Protein AF-A0AAD4QJ14-F1 (afdb_monomer)

Secondary structure (DSSP, 8-state):
-----------------------------SS-EEPPSS--HHHHHHB---HHHHHHTEES-EEETTEEEEEESSHHHHHHHHHH-TTS-SS-EE-TTT--EESSHHHHHHHHHT--HHHHTS-HHHHHHHHHHHHHHHHHHHHHHHHHHHH-----S-HHHHHHHH-TT-SS------------

Organism: NCBI:txid376703

Sequence (184 aa):
MAETVKERAEVVYGVEGGAEEDSNEGHTMGEHFWIPKRLKDRHRALLLATKADWDSRTIGQLKCRLCPRAGFGTWEDFKRHCDAMEAHPLCIHFCERCGDFFARADSLKRHKKSMPDRCIKVTSGMAKVKRKETTRLHEEFKGRLERCLRTGEEIGKPFAVIIRELFPDSSKKGCREQQGRGKS

Nearest PDB structures (foldseek):
  5t0u-assembly2_D  TM=6.339E-01  e=5.413E-01  Homo sapiens
  5yel-assembly2_A  TM=3.571E-01  e=4.273E-01  Homo sapiens

pLDDT: mean 79.92, std 18.99, range [36.81, 97.06]

Solvent-accessible surface area (backbone atoms only — not comparable to full-atom values): 11435 Å² total; per-residue (Å²): 138,87,85,85,91,81,87,87,80,86,82,80,83,80,78,81,88,77,90,76,90,78,88,72,79,82,72,79,70,71,81,37,43,70,58,66,93,85,56,57,69,68,53,56,63,36,40,58,66,55,71,64,30,64,75,69,35,39,37,71,60,52,30,34,62,92,42,74,87,46,76,38,98,45,70,66,57,45,48,52,43,59,57,47,30,54,50,62,46,78,53,76,42,69,42,83,52,43,19,49,74,26,36,37,70,67,60,44,52,52,47,64,73,65,56,47,67,66,27,71,73,37,48,64,67,59,9,51,52,43,38,56,52,52,49,54,53,47,54,53,49,50,55,38,44,56,47,21,65,74,71,70,50,82,64,73,78,44,51,46,56,56,50,42,72,74,42,72,86,48,71,60,78,73,76,75,75,84,66,74,87,73,81,126

Foldseek 3Di:
DDDDDDDDDDDDDDDDDDDDDPPPAFDDDPQKTAADPDDPPQLVLQFPDDPVCVVVSIDNWGAGPQCRVDTDPGPVVSVCCSDAPQQQAPDWDADQQALDIGSDPVVSVVCVVVVDPLSNPHDNVNNVVSNVVLVVLNVVLVVLSVCCSVPVDDSPGGSNVVSCVVCVSGPDPDDPPPPDPPDD

Radius of gyration: 20.47 Å; Cα contacts (8 Å, |Δi|>4): 174; chains: 1; bounding box: 63×52×50 Å

Mean predicted aligned error: 11.57 Å

InterPro domains:
  IPR013087 Zinc finger C2H2-type [PS50157] (93-113)

Structure (mmCIF, N/CA/C/O backbone):
data_AF-A0AAD4QJ14-F1
#
_entry.id   AF-A0AAD4QJ14-F1
#
loop_
_atom_site.group_PDB
_atom_site.id
_atom_site.type_symbol
_atom_site.label_atom_id
_atom_site.label_alt_id
_atom_site.label_comp_id
_atom_site.label_asym_id
_atom_site.label_entity_id
_atom_site.label_seq_id
_atom_site.pdbx_PDB_ins_code
_atom_site.Cartn_x
_atom_site.Cartn_y
_atom_site.Cartn_z
_atom_site.occupancy
_atom_site.B_iso_or_equiv
_atom_site.auth_seq_id
_atom_site.auth_comp_id
_atom_site.auth_asym_id
_atom_site.auth_atom_id
_atom_site.pdbx_PDB_model_num
ATOM 1 N N . MET A 1 1 ? -34.827 -28.503 27.058 1.00 46.81 1 MET A N 1
ATOM 2 C CA . MET A 1 1 ? -33.799 -29.480 26.657 1.00 46.81 1 MET A CA 1
ATOM 3 C C . MET A 1 1 ? -32.537 -28.694 26.362 1.00 46.81 1 MET A C 1
ATOM 5 O O . MET A 1 1 ? -32.465 -28.008 25.353 1.00 46.81 1 MET A O 1
ATOM 9 N N . ALA A 1 2 ? -31.656 -28.651 27.356 1.00 47.56 2 ALA A N 1
ATOM 10 C CA . ALA A 1 2 ? -30.290 -28.166 27.236 1.00 47.56 2 ALA A CA 1
ATOM 11 C C . ALA A 1 2 ? -29.429 -29.316 26.708 1.00 47.56 2 ALA A C 1
ATOM 13 O O . ALA A 1 2 ? -29.732 -30.438 27.087 1.00 47.56 2 ALA A O 1
ATOM 14 N N . GLU A 1 3 ? -28.413 -29.021 25.893 1.00 47.78 3 GLU A N 1
ATOM 15 C CA . GLU A 1 3 ? -27.186 -29.811 25.650 1.00 47.78 3 GLU A CA 1
ATOM 16 C C . GLU A 1 3 ? -26.326 -29.014 24.632 1.00 47.78 3 GLU A C 1
ATOM 18 O O . GLU A 1 3 ? -26.790 -28.692 23.543 1.00 47.78 3 GLU A O 1
ATOM 23 N N . THR A 1 4 ? -25.299 -28.276 25.076 1.00 46.44 4 THR A N 1
ATOM 24 C CA . THR A 1 4 ? -23.865 -28.620 25.274 1.00 46.44 4 THR A CA 1
ATOM 25 C C . THR A 1 4 ? -22.928 -28.384 24.071 1.00 46.44 4 THR A C 1
ATOM 27 O O . THR A 1 4 ? -22.955 -29.043 23.042 1.00 46.44 4 THR A O 1
ATOM 30 N N . VAL A 1 5 ? -22.057 -27.399 24.317 1.00 55.72 5 VAL A N 1
ATOM 31 C CA . VAL A 1 5 ? -20.724 -27.026 23.804 1.00 55.72 5 VAL A CA 1
ATOM 32 C C . VAL A 1 5 ? -19.840 -28.136 23.193 1.00 55.72 5 VAL A C 1
ATOM 34 O O . VAL A 1 5 ? -19.704 -29.210 23.772 1.00 55.72 5 VAL A O 1
ATOM 37 N N . LYS A 1 6 ? -19.111 -27.782 22.115 1.00 52.28 6 LYS A N 1
ATOM 38 C CA . LYS A 1 6 ? -17.733 -28.207 21.727 1.00 52.28 6 LYS A CA 1
ATOM 39 C C . LYS A 1 6 ? -17.260 -27.242 20.621 1.00 52.28 6 LYS A C 1
ATOM 41 O O . LYS A 1 6 ? -17.904 -27.174 19.585 1.00 52.28 6 LYS A O 1
ATOM 46 N N . GLU A 1 7 ? -16.380 -26.262 20.827 1.00 51.16 7 GLU A N 1
ATOM 47 C CA . GLU A 1 7 ? -14.934 -26.256 21.132 1.00 51.16 7 GLU A CA 1
ATOM 48 C C . GLU A 1 7 ? -14.024 -26.995 20.120 1.00 51.16 7 GLU A C 1
ATOM 50 O O . GLU A 1 7 ? -14.246 -28.168 19.825 1.00 51.16 7 GLU A O 1
ATOM 55 N N . ARG A 1 8 ? -12.947 -26.285 19.715 1.00 46.81 8 ARG A N 1
ATOM 56 C CA . ARG A 1 8 ? -11.769 -26.629 18.869 1.00 46.81 8 ARG A CA 1
ATOM 57 C C . ARG A 1 8 ? -11.940 -26.378 17.358 1.00 46.81 8 ARG A C 1
ATOM 59 O O . ARG A 1 8 ? -12.983 -26.656 16.796 1.00 46.81 8 ARG A O 1
ATOM 66 N N . ALA A 1 9 ? -10.963 -25.838 16.626 1.00 42.81 9 ALA A N 1
ATOM 67 C CA . ALA A 1 9 ? -9.523 -25.787 16.864 1.00 42.81 9 ALA A CA 1
ATOM 68 C C . ALA A 1 9 ? -8.888 -24.497 16.315 1.00 42.81 9 ALA A C 1
ATOM 70 O O . ALA A 1 9 ? -9.233 -24.019 15.234 1.00 42.81 9 ALA A O 1
ATOM 71 N N . GLU A 1 10 ? -7.918 -23.981 17.065 1.00 45.22 10 GLU A N 1
ATOM 72 C CA . GLU A 1 10 ? -6.925 -23.019 16.604 1.00 45.22 10 GLU A CA 1
ATOM 73 C C . GLU A 1 10 ? -5.971 -23.713 15.625 1.00 45.22 10 GLU A C 1
ATOM 75 O O . GLU A 1 10 ? -5.377 -24.741 15.955 1.00 45.22 10 GLU A O 1
ATOM 80 N N . VAL A 1 11 ? -5.809 -23.157 14.422 1.00 47.34 11 VAL A N 1
ATOM 81 C CA . VAL A 1 11 ? -4.730 -23.553 13.512 1.00 47.34 11 VAL A CA 1
ATOM 82 C C . VAL A 1 11 ? -3.570 -22.593 13.727 1.00 47.34 11 VAL A C 1
ATOM 84 O O . VAL A 1 11 ? -3.585 -21.438 13.300 1.00 47.34 11 VAL A O 1
ATOM 87 N N . VAL A 1 12 ? -2.573 -23.106 14.438 1.00 44.22 12 VAL A N 1
ATOM 88 C CA . VAL A 1 12 ? -1.243 -22.529 14.599 1.00 44.22 12 VAL A CA 1
ATOM 89 C C . VAL A 1 12 ? -0.510 -22.686 13.268 1.00 44.22 12 VAL A C 1
ATOM 91 O O . VAL A 1 12 ? -0.112 -23.789 12.904 1.00 44.22 12 VAL A O 1
ATOM 94 N N . TYR A 1 13 ? -0.314 -21.593 12.535 1.00 41.56 13 TYR A N 1
ATOM 95 C CA . TYR A 1 13 ? 0.668 -21.568 11.452 1.00 41.56 13 TYR A CA 1
ATOM 96 C C . TYR A 1 13 ? 2.034 -21.242 12.052 1.00 41.56 13 TYR A C 1
ATOM 98 O O . TYR A 1 13 ? 2.410 -20.079 12.193 1.00 41.56 13 TYR A O 1
ATOM 106 N N . GLY A 1 14 ? 2.754 -22.293 12.440 1.00 44.38 14 GLY A N 1
ATOM 107 C CA . GLY A 1 14 ? 4.204 -22.248 12.561 1.00 44.38 14 GLY A CA 1
ATOM 108 C C . GLY A 1 14 ? 4.803 -22.328 11.161 1.00 44.38 14 GLY A C 1
ATOM 109 O O . GLY A 1 14 ? 4.539 -23.281 10.435 1.00 44.38 14 GLY A O 1
ATOM 110 N N . VAL A 1 15 ? 5.582 -21.322 10.772 1.00 48.84 15 VAL A N 1
ATOM 111 C CA . VAL A 1 15 ? 6.544 -21.463 9.678 1.00 48.84 15 VAL A CA 1
ATOM 112 C C . VAL A 1 15 ? 7.899 -21.105 10.247 1.00 48.84 15 VAL A C 1
ATOM 114 O O . VAL A 1 15 ? 8.132 -19.991 10.720 1.00 48.84 15 VAL A O 1
ATOM 117 N N . GLU A 1 16 ? 8.730 -22.134 10.261 1.00 47.78 16 GLU A N 1
ATOM 118 C CA . GLU A 1 16 ? 10.090 -22.170 10.748 1.00 47.78 16 GLU A CA 1
ATOM 119 C C . GLU A 1 16 ? 10.985 -21.217 9.955 1.00 47.78 16 GLU A C 1
ATOM 121 O O . GLU A 1 16 ? 10.812 -20.991 8.754 1.00 47.78 16 GLU A O 1
ATOM 126 N N . GLY A 1 17 ? 11.943 -20.637 10.673 1.00 46.75 17 GLY A N 1
ATOM 127 C CA . GLY A 1 17 ? 13.007 -19.842 10.096 1.00 46.75 17 GLY A CA 1
ATOM 128 C C . GLY A 1 17 ? 13.943 -20.712 9.264 1.00 46.75 17 GLY A C 1
ATOM 129 O O . GLY A 1 17 ? 14.537 -21.656 9.771 1.00 46.75 17 GLY A O 1
ATOM 130 N N . GLY A 1 18 ? 14.113 -20.328 8.003 1.00 37.22 18 GLY A N 1
ATOM 131 C CA . GLY A 1 18 ? 15.293 -20.635 7.208 1.00 37.22 18 GLY A CA 1
ATOM 132 C C . GLY A 1 18 ? 16.067 -19.340 7.008 1.00 37.22 18 GLY A C 1
ATOM 133 O O . GLY A 1 18 ? 15.657 -18.485 6.223 1.00 37.22 18 GLY A O 1
ATOM 134 N N . ALA A 1 19 ? 17.140 -19.166 7.776 1.00 49.34 19 ALA A N 1
ATOM 135 C CA . ALA A 1 19 ? 18.170 -18.186 7.487 1.00 49.34 19 ALA A CA 1
ATOM 136 C C . ALA A 1 19 ? 19.085 -18.794 6.419 1.00 49.34 19 ALA A C 1
ATOM 138 O O . ALA A 1 19 ? 19.873 -19.683 6.720 1.00 49.34 19 ALA A O 1
ATOM 139 N N . GLU A 1 20 ? 18.955 -18.332 5.178 1.00 45.59 20 GLU A N 1
ATOM 140 C CA . GLU A 1 20 ? 19.973 -18.530 4.149 1.00 45.59 20 GLU A CA 1
ATOM 141 C C . GLU A 1 20 ? 20.471 -17.149 3.721 1.00 45.59 20 GLU A C 1
ATOM 143 O O . GLU A 1 20 ? 19.753 -16.348 3.115 1.00 45.59 20 GLU A O 1
ATOM 148 N N . GLU A 1 21 ? 21.700 -16.856 4.138 1.00 54.97 21 GLU A N 1
ATOM 149 C CA . GLU A 1 21 ? 22.477 -15.683 3.766 1.00 54.97 21 GLU A CA 1
ATOM 150 C C . GLU A 1 21 ? 22.916 -15.829 2.301 1.00 54.97 21 GLU A C 1
ATOM 152 O O . GLU A 1 21 ? 23.901 -16.493 1.991 1.00 54.97 21 GLU A O 1
ATOM 157 N N . ASP A 1 22 ? 22.163 -15.229 1.378 1.00 40.72 22 ASP A N 1
ATOM 158 C CA . ASP A 1 22 ? 22.563 -15.090 -0.027 1.00 40.72 22 ASP A CA 1
ATOM 159 C C . ASP A 1 22 ? 23.093 -13.662 -0.224 1.00 40.72 22 ASP A C 1
ATOM 161 O O . ASP A 1 2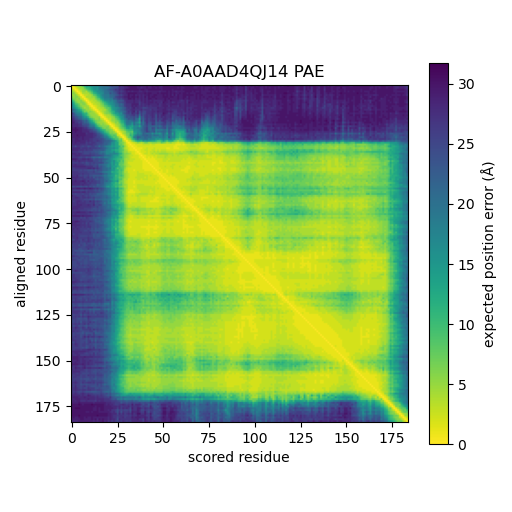2 ? 22.376 -12.721 -0.589 1.00 40.72 22 ASP A O 1
ATOM 165 N N . SER A 1 23 ? 24.365 -13.496 0.137 1.00 50.47 23 SER A N 1
ATOM 166 C CA . SER A 1 23 ? 25.162 -12.290 -0.063 1.00 50.47 23 SER A CA 1
ATOM 167 C C . SER A 1 23 ? 25.363 -12.050 -1.559 1.00 50.47 23 SER A C 1
ATOM 169 O O . SER A 1 23 ? 26.352 -12.471 -2.152 1.00 50.47 23 SER A O 1
ATOM 171 N N . ASN A 1 24 ? 24.414 -11.359 -2.184 1.00 47.03 24 ASN A N 1
ATOM 172 C CA . ASN A 1 24 ? 24.606 -10.749 -3.494 1.00 47.03 24 ASN A CA 1
ATOM 173 C C . ASN A 1 24 ? 24.309 -9.254 -3.377 1.00 47.03 24 ASN A C 1
ATOM 175 O O . ASN A 1 24 ? 23.228 -8.765 -3.721 1.00 47.03 24 ASN A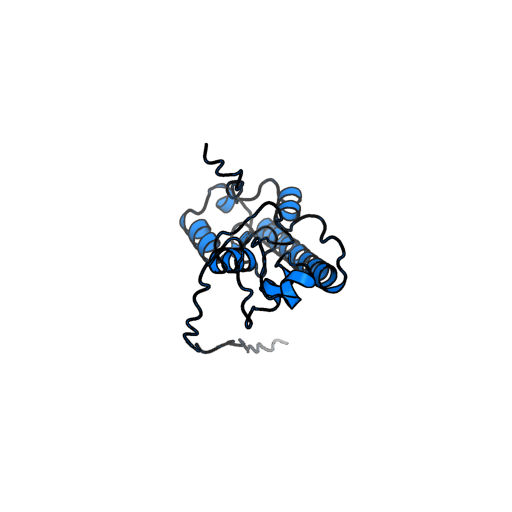 O 1
ATOM 179 N N . GLU A 1 25 ? 25.274 -8.554 -2.786 1.00 50.78 25 GLU A N 1
ATOM 180 C CA . GLU A 1 25 ? 25.303 -7.104 -2.693 1.00 50.78 25 GLU A CA 1
ATOM 181 C C . GLU A 1 25 ? 25.304 -6.531 -4.114 1.00 50.78 25 GLU A C 1
ATOM 183 O O . GLU A 1 25 ? 26.219 -6.759 -4.907 1.00 50.78 25 GLU A O 1
ATOM 188 N N . GLY A 1 26 ? 24.230 -5.819 -4.460 1.00 47.12 26 GLY A N 1
ATOM 189 C CA . GLY A 1 26 ? 24.102 -5.127 -5.735 1.00 47.12 26 GLY A CA 1
ATOM 190 C C . GLY A 1 26 ? 25.175 -4.052 -5.851 1.00 47.12 26 GLY A C 1
ATOM 191 O O . GLY A 1 26 ? 24.987 -2.933 -5.383 1.00 47.12 26 GLY A O 1
ATOM 192 N N . HIS A 1 27 ? 26.298 -4.406 -6.465 1.00 47.34 27 HIS A N 1
ATOM 193 C CA . HIS A 1 27 ? 27.413 -3.511 -6.717 1.00 47.34 27 HIS A CA 1
ATOM 194 C C . HIS A 1 27 ? 26.990 -2.448 -7.747 1.00 47.34 27 HIS A C 1
ATOM 196 O O . HIS A 1 27 ? 26.654 -2.770 -8.888 1.00 47.34 27 HIS A O 1
ATOM 202 N N . THR A 1 28 ? 26.968 -1.176 -7.346 1.00 51.66 28 THR A N 1
ATOM 203 C CA . THR A 1 28 ? 26.701 -0.037 -8.234 1.00 51.66 28 THR A CA 1
ATOM 204 C C . THR A 1 28 ? 27.972 0.313 -9.004 1.00 51.66 28 THR A C 1
ATOM 206 O O . THR A 1 28 ? 28.822 1.043 -8.497 1.00 51.66 28 THR A O 1
ATOM 209 N N . MET A 1 29 ? 28.121 -0.208 -10.221 1.00 46.22 29 MET A N 1
ATOM 210 C CA . MET A 1 29 ? 29.098 0.294 -11.192 1.00 46.22 29 MET A CA 1
ATOM 211 C C . MET A 1 29 ? 28.342 1.011 -12.310 1.00 46.22 29 MET A C 1
ATOM 213 O O . MET A 1 29 ? 27.648 0.376 -13.100 1.00 46.22 29 MET A O 1
ATOM 217 N N . GLY A 1 30 ? 28.482 2.334 -12.376 1.00 55.69 30 GLY A N 1
ATOM 218 C CA . GLY A 1 30 ? 27.844 3.154 -13.405 1.00 55.69 30 GLY A CA 1
ATOM 219 C C . GLY A 1 30 ? 26.349 3.383 -13.174 1.00 55.69 30 GLY A C 1
ATOM 220 O O . GLY A 1 30 ? 25.758 2.885 -12.225 1.00 55.69 30 GLY A O 1
ATOM 221 N N . GLU A 1 31 ? 25.749 4.187 -14.045 1.00 76.62 31 GLU A N 1
ATOM 222 C CA . GLU A 1 31 ? 24.401 4.782 -13.971 1.00 76.62 31 GLU A CA 1
ATOM 223 C C . GLU A 1 31 ? 23.218 3.780 -13.967 1.00 76.62 31 GLU A C 1
ATOM 225 O O . GLU A 1 31 ? 22.081 4.155 -14.251 1.00 76.62 31 GLU A O 1
ATOM 230 N N . HIS A 1 32 ? 23.463 2.501 -13.667 1.00 88.19 32 HIS A N 1
ATOM 231 C CA . HIS A 1 32 ? 22.513 1.403 -13.801 1.00 88.19 32 HIS A CA 1
ATOM 232 C C . HIS A 1 32 ? 22.561 0.443 -12.603 1.00 88.19 32 HIS A C 1
ATOM 234 O O . HIS A 1 32 ? 23.603 0.178 -12.008 1.00 88.19 32 HIS A O 1
ATOM 240 N N . PHE A 1 33 ? 21.408 -0.139 -12.286 1.00 91.12 33 PHE A N 1
ATOM 241 C CA . PHE A 1 33 ? 21.228 -1.169 -11.272 1.00 91.12 33 PHE A CA 1
ATOM 242 C C . PHE A 1 33 ? 21.102 -2.533 -11.942 1.00 91.12 33 PHE A C 1
ATOM 244 O O . PHE A 1 33 ? 20.292 -2.707 -12.852 1.00 91.12 33 PHE A O 1
ATOM 251 N N . TRP A 1 34 ? 21.838 -3.531 -11.460 1.00 92.94 34 TRP A N 1
ATOM 252 C CA . TRP A 1 34 ? 21.633 -4.908 -11.902 1.00 92.94 34 TRP A CA 1
ATOM 253 C C . TRP A 1 34 ? 20.355 -5.486 -11.292 1.00 92.94 34 TRP A C 1
ATOM 255 O O . TRP A 1 34 ? 20.127 -5.339 -10.091 1.00 92.94 34 TRP A O 1
ATOM 265 N N . ILE A 1 35 ? 19.520 -6.140 -12.100 1.00 93.06 35 ILE A N 1
ATOM 266 C CA . ILE A 1 35 ? 18.264 -6.742 -11.645 1.00 93.06 35 ILE A CA 1
ATOM 267 C C . ILE A 1 35 ? 18.544 -8.112 -11.006 1.00 93.06 35 ILE A C 1
ATOM 269 O O . ILE A 1 35 ? 18.996 -9.025 -11.704 1.00 93.06 35 ILE A O 1
ATOM 273 N N . PRO A 1 36 ? 18.229 -8.310 -9.707 1.00 91.19 36 PRO A N 1
ATOM 274 C CA . PRO A 1 36 ? 18.433 -9.586 -9.038 1.00 91.19 36 PRO A CA 1
ATOM 275 C C . PRO A 1 36 ? 17.703 -10.730 -9.742 1.00 91.19 36 PRO A C 1
ATOM 277 O O . PRO A 1 36 ? 16.497 -10.656 -9.975 1.00 91.19 36 PRO A O 1
ATOM 280 N N . LYS A 1 37 ? 18.416 -11.836 -10.004 1.00 87.19 37 LYS A N 1
ATOM 281 C CA . LYS A 1 37 ? 17.823 -13.077 -10.551 1.00 87.19 37 LYS A CA 1
ATOM 282 C C . LYS A 1 37 ? 16.680 -13.604 -9.680 1.00 87.19 37 LYS A C 1
ATOM 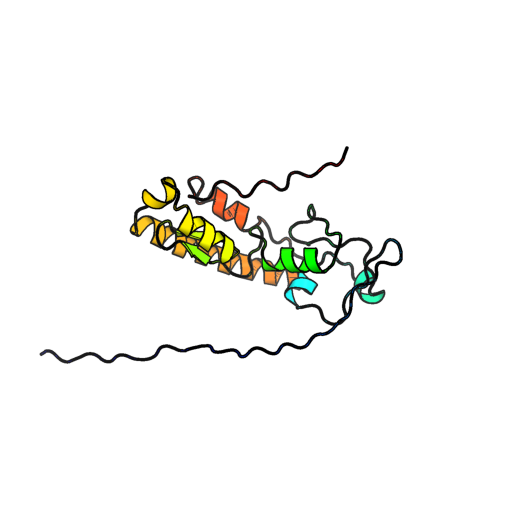284 O O . LYS A 1 37 ? 15.701 -14.133 -10.195 1.00 87.19 37 LYS A O 1
ATOM 289 N N . ARG A 1 38 ? 16.836 -13.481 -8.359 1.00 88.12 38 ARG A N 1
ATOM 290 C CA . ARG A 1 38 ? 15.867 -13.898 -7.344 1.00 88.12 38 ARG A CA 1
ATOM 291 C C . ARG A 1 38 ? 15.206 -12.653 -6.765 1.00 88.12 38 ARG A C 1
ATOM 293 O O . ARG A 1 38 ? 15.709 -12.038 -5.827 1.00 88.12 38 ARG A O 1
ATOM 300 N N . LEU A 1 39 ? 14.087 -12.262 -7.357 1.00 89.75 39 LEU A N 1
ATOM 301 C CA . LEU A 1 39 ? 13.250 -11.172 -6.875 1.00 89.75 39 LEU A CA 1
ATOM 302 C C . LEU A 1 39 ? 11.864 -11.743 -6.574 1.00 89.75 39 LEU A C 1
ATOM 304 O O . LEU A 1 39 ? 11.340 -12.505 -7.383 1.00 89.75 39 LEU A O 1
ATOM 308 N N . LYS A 1 40 ? 11.273 -11.402 -5.419 1.00 89.81 40 LYS A N 1
ATOM 309 C CA . LYS A 1 40 ? 9.916 -11.866 -5.085 1.00 89.81 40 LYS A CA 1
ATOM 310 C C . LYS A 1 40 ? 8.945 -11.395 -6.166 1.00 89.81 40 LYS A C 1
ATOM 312 O O . LYS A 1 40 ? 9.070 -10.258 -6.625 1.00 89.81 40 LYS A O 1
ATOM 317 N N . ASP A 1 41 ? 7.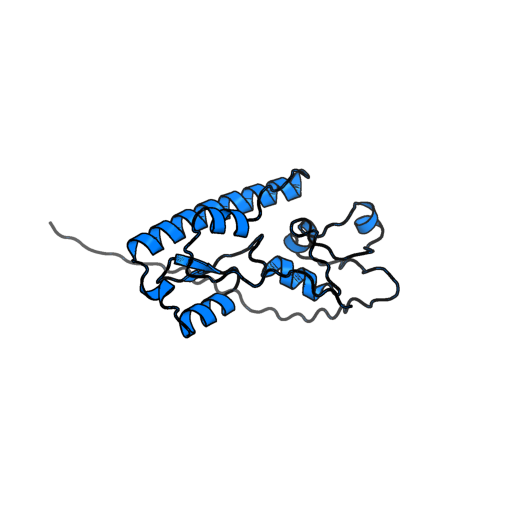942 -12.203 -6.499 1.00 86.81 41 ASP A N 1
ATOM 318 C CA . ASP A 1 41 ? 6.983 -11.890 -7.571 1.00 86.81 41 ASP A CA 1
ATOM 319 C C . ASP A 1 41 ? 6.362 -10.503 -7.416 1.00 86.81 41 ASP A C 1
ATOM 321 O O . ASP A 1 41 ? 6.299 -9.730 -8.367 1.00 86.81 41 ASP A O 1
ATOM 325 N N . ARG A 1 42 ? 6.009 -10.128 -6.183 1.00 86.56 42 ARG A N 1
ATOM 326 C CA . ARG A 1 42 ? 5.513 -8.787 -5.860 1.00 86.56 42 ARG A CA 1
ATOM 327 C C . ARG A 1 42 ? 6.511 -7.685 -6.217 1.00 86.56 42 ARG A C 1
ATOM 329 O O . ARG A 1 42 ? 6.132 -6.699 -6.836 1.00 86.56 42 ARG A O 1
ATOM 336 N N . HIS A 1 43 ? 7.770 -7.821 -5.805 1.00 91.19 43 HIS A N 1
ATOM 337 C CA . HIS A 1 43 ? 8.817 -6.832 -6.086 1.00 91.19 43 HIS A CA 1
ATOM 338 C C . HIS A 1 43 ? 9.074 -6.733 -7.588 1.00 91.19 43 HIS A C 1
ATOM 340 O O . HIS A 1 43 ? 9.211 -5.633 -8.111 1.00 91.19 43 HIS A O 1
ATOM 346 N N . ARG A 1 44 ? 9.070 -7.875 -8.282 1.00 89.62 44 ARG A N 1
ATOM 347 C CA . ARG A 1 44 ? 9.204 -7.957 -9.736 1.00 89.62 44 ARG A CA 1
ATOM 348 C C . ARG A 1 44 ? 8.064 -7.234 -10.447 1.00 89.62 44 ARG A C 1
ATOM 350 O O . ARG A 1 44 ? 8.308 -6.447 -11.351 1.00 89.62 44 ARG A O 1
ATOM 357 N N . ALA A 1 45 ? 6.836 -7.468 -10.002 1.00 86.56 45 ALA A N 1
ATOM 358 C CA . ALA A 1 45 ? 5.638 -6.902 -10.602 1.00 86.56 45 ALA A CA 1
ATOM 359 C C . ALA A 1 45 ? 5.490 -5.394 -10.323 1.00 86.56 45 ALA A C 1
ATOM 361 O O . ALA A 1 45 ? 4.971 -4.647 -11.152 1.00 86.56 45 ALA A O 1
ATOM 362 N N . LEU A 1 46 ? 5.962 -4.927 -9.164 1.00 89.69 46 LEU A N 1
ATOM 363 C CA . LEU A 1 46 ? 5.924 -3.514 -8.783 1.00 89.69 46 LEU A CA 1
ATOM 364 C C . LEU A 1 46 ? 7.094 -2.696 -9.335 1.00 89.69 46 LEU A C 1
ATOM 366 O O . LEU A 1 46 ? 7.045 -1.467 -9.247 1.00 89.69 46 LEU A O 1
ATOM 370 N N . LEU A 1 47 ? 8.130 -3.334 -9.877 1.00 91.56 47 LEU A N 1
ATOM 371 C CA . LEU A 1 47 ? 9.253 -2.641 -10.491 1.00 91.56 47 LEU A CA 1
ATOM 372 C C . LEU A 1 47 ? 8.810 -2.029 -11.820 1.00 91.56 47 LEU A C 1
ATOM 374 O O . LEU A 1 47 ? 8.308 -2.725 -12.701 1.00 91.56 47 LEU A O 1
ATOM 378 N N . LEU A 1 48 ? 9.016 -0.723 -11.977 1.00 91.00 48 LEU A N 1
ATOM 379 C CA . LEU A 1 48 ? 8.793 -0.040 -13.245 1.00 91.00 48 LEU A CA 1
ATOM 380 C C . LEU A 1 48 ? 9.964 -0.329 -14.197 1.00 91.00 48 LEU A C 1
ATOM 382 O O . LEU A 1 48 ? 10.870 0.487 -14.324 1.00 91.00 48 LEU A O 1
ATOM 386 N N . ALA A 1 49 ? 9.937 -1.503 -14.824 1.00 91.06 49 ALA A N 1
ATOM 387 C CA . ALA A 1 49 ? 10.936 -1.975 -15.777 1.00 91.06 49 ALA A CA 1
ATOM 388 C C . ALA A 1 49 ? 10.282 -2.303 -17.125 1.00 91.06 49 ALA A C 1
ATOM 390 O O . ALA A 1 49 ? 9.221 -2.933 -17.181 1.00 91.06 49 ALA A O 1
ATOM 391 N N . THR A 1 50 ? 10.923 -1.886 -18.209 1.00 91.25 50 THR A N 1
ATOM 392 C CA . THR A 1 50 ? 10.563 -2.258 -19.578 1.00 91.25 50 THR A CA 1
ATOM 393 C C . THR A 1 50 ? 11.044 -3.671 -19.893 1.00 91.25 50 THR A C 1
ATOM 395 O O . THR A 1 50 ? 11.874 -4.240 -19.187 1.00 91.25 50 THR A O 1
ATOM 398 N N . LYS A 1 51 ? 10.552 -4.253 -20.992 1.00 89.88 51 LYS A N 1
ATOM 399 C CA . LYS A 1 51 ? 11.053 -5.547 -21.474 1.00 89.88 51 LYS A CA 1
ATOM 400 C C . LYS A 1 51 ? 12.569 -5.515 -21.726 1.00 89.88 51 LYS A C 1
ATOM 402 O O . LYS A 1 51 ? 13.253 -6.454 -21.339 1.00 89.88 51 LYS A O 1
ATOM 407 N N . ALA A 1 52 ? 13.081 -4.413 -22.279 1.00 92.75 52 ALA A N 1
ATOM 408 C CA . ALA A 1 52 ? 14.508 -4.237 -22.535 1.00 92.75 52 ALA A CA 1
ATOM 409 C C . ALA A 1 52 ? 15.343 -4.287 -21.244 1.00 92.75 52 ALA A C 1
ATOM 411 O O . ALA A 1 52 ? 16.376 -4.946 -21.238 1.00 92.75 52 ALA A O 1
ATOM 412 N N . ASP A 1 53 ? 14.862 -3.686 -20.147 1.00 93.62 53 ASP A N 1
ATOM 413 C CA . ASP A 1 53 ? 15.542 -3.746 -18.842 1.00 93.62 53 ASP A CA 1
ATOM 414 C C . ASP A 1 53 ? 15.622 -5.191 -18.308 1.00 93.62 53 ASP A C 1
ATOM 416 O O . ASP A 1 53 ? 16.619 -5.607 -17.717 1.00 93.62 53 ASP A O 1
ATOM 420 N N . TRP A 1 54 ? 14.569 -5.992 -18.522 1.00 91.31 54 TRP A N 1
ATOM 421 C CA . TRP A 1 54 ? 14.566 -7.411 -18.147 1.00 91.31 54 TRP A CA 1
ATOM 422 C C . TRP A 1 54 ? 15.516 -8.245 -19.008 1.00 91.31 54 TRP A C 1
ATOM 424 O O . TRP A 1 54 ? 16.176 -9.143 -18.476 1.00 91.31 54 TRP A O 1
ATOM 434 N N . ASP A 1 55 ? 15.592 -7.943 -20.304 1.00 92.44 55 ASP A N 1
ATOM 435 C CA . ASP A 1 55 ? 16.460 -8.630 -21.261 1.00 92.44 55 ASP A CA 1
ATOM 436 C C . ASP A 1 55 ? 17.943 -8.301 -20.994 1.00 92.44 55 ASP A C 1
ATOM 438 O O . ASP A 1 55 ? 18.779 -9.207 -20.964 1.00 92.44 55 ASP A O 1
ATOM 442 N N . SER A 1 56 ? 18.275 -7.036 -20.704 1.00 93.00 56 SER A N 1
ATOM 443 C CA . SER A 1 56 ? 19.633 -6.600 -20.334 1.00 93.00 56 SER A CA 1
ATOM 444 C C . SER A 1 56 ? 20.011 -6.936 -18.887 1.00 93.00 56 SER A C 1
ATOM 446 O O . SER A 1 56 ? 21.191 -6.930 -18.534 1.00 93.00 56 SER A O 1
ATOM 448 N N . ARG A 1 57 ? 19.016 -7.223 -18.036 1.00 92.12 57 ARG A N 1
ATOM 449 C CA . ARG A 1 57 ? 19.140 -7.336 -16.571 1.00 92.12 57 ARG A CA 1
ATOM 450 C C . ARG A 1 57 ? 19.747 -6.098 -15.918 1.00 92.12 57 ARG A C 1
ATOM 452 O O . ARG A 1 57 ? 20.344 -6.194 -14.843 1.00 92.12 57 ARG A O 1
ATOM 459 N N . THR A 1 58 ? 19.579 -4.941 -16.536 1.00 93.38 58 THR A N 1
ATOM 460 C CA . THR A 1 58 ? 20.036 -3.655 -16.020 1.00 93.38 58 THR A CA 1
ATOM 461 C C . THR A 1 58 ? 18.904 -2.650 -16.118 1.00 93.38 58 THR A C 1
ATOM 463 O O . THR A 1 58 ? 18.184 -2.619 -17.107 1.00 93.38 58 THR A O 1
ATOM 466 N N . ILE A 1 59 ? 18.728 -1.835 -15.082 1.00 93.62 59 ILE A N 1
ATOM 467 C CA . ILE A 1 59 ? 17.709 -0.788 -15.039 1.00 93.62 59 ILE A CA 1
ATOM 468 C C . ILE A 1 59 ? 18.354 0.528 -14.625 1.00 93.62 59 ILE A C 1
ATOM 470 O O . ILE A 1 59 ? 19.112 0.567 -13.661 1.00 93.62 59 ILE A O 1
ATOM 474 N N . GLY A 1 60 ? 18.058 1.621 -15.327 1.00 91.50 60 GLY A N 1
ATOM 475 C CA . GLY A 1 60 ? 18.645 2.927 -15.002 1.00 91.50 60 GLY A CA 1
ATOM 476 C C . GLY A 1 60 ? 18.139 3.509 -13.677 1.00 91.50 60 GLY A C 1
ATOM 477 O O . GLY A 1 60 ? 18.845 4.251 -13.001 1.00 91.50 60 GLY A O 1
ATOM 478 N N . GLN A 1 61 ? 16.902 3.191 -13.276 1.00 91.88 61 GLN A N 1
ATOM 479 C CA . GLN A 1 61 ? 16.294 3.738 -12.061 1.00 91.88 61 GLN A CA 1
ATOM 480 C C . GLN A 1 61 ? 15.368 2.737 -11.378 1.00 91.88 61 GLN A C 1
ATOM 482 O O . GLN A 1 61 ? 14.450 2.197 -11.990 1.00 91.88 61 GLN A O 1
ATOM 487 N N . LEU A 1 62 ? 15.535 2.572 -10.068 1.00 92.88 62 LEU A N 1
ATOM 488 C CA . LEU A 1 62 ? 14.602 1.807 -9.250 1.00 92.88 62 LEU A CA 1
ATOM 489 C C . LEU A 1 62 ? 13.383 2.672 -8.930 1.00 92.88 62 LEU A C 1
ATOM 491 O O . LEU A 1 62 ? 13.457 3.610 -8.132 1.00 92.88 62 LEU A O 1
ATOM 495 N N . LYS A 1 63 ? 12.252 2.353 -9.561 1.00 92.81 63 LYS A N 1
ATOM 496 C CA . LYS A 1 63 ? 10.966 3.035 -9.374 1.00 92.81 63 LYS A CA 1
ATOM 497 C C . LYS A 1 63 ? 9.846 2.033 -9.147 1.00 92.81 63 LYS A C 1
ATOM 499 O O . LYS A 1 63 ? 9.822 0.956 -9.739 1.00 92.81 63 LYS A O 1
ATOM 504 N N . CYS A 1 64 ? 8.889 2.410 -8.302 1.00 91.19 64 CYS A N 1
ATOM 505 C CA . CYS A 1 64 ? 7.671 1.634 -8.101 1.00 91.19 64 CYS A CA 1
ATOM 506 C C . CYS A 1 64 ? 6.609 2.056 -9.120 1.00 91.19 64 CYS A C 1
ATOM 508 O O . CYS A 1 64 ? 6.268 3.235 -9.207 1.00 91.19 64 CYS A O 1
ATOM 510 N N . ARG A 1 65 ? 6.016 1.092 -9.827 1.00 87.31 65 ARG A N 1
ATOM 511 C CA . ARG A 1 65 ? 4.938 1.322 -10.800 1.00 87.31 65 ARG A CA 1
ATOM 512 C C . ARG A 1 65 ? 3.730 2.050 -10.197 1.00 87.31 65 ARG A C 1
ATOM 514 O O . ARG A 1 65 ? 3.089 2.838 -10.878 1.00 87.31 65 ARG A O 1
ATOM 521 N N . LEU A 1 66 ? 3.444 1.826 -8.914 1.00 85.00 66 LEU A N 1
ATOM 522 C CA . LEU A 1 66 ? 2.312 2.442 -8.202 1.00 85.00 66 LEU A CA 1
ATOM 523 C C . LEU A 1 66 ? 2.666 3.760 -7.516 1.00 85.00 66 LEU A C 1
ATOM 525 O O . LEU A 1 66 ? 1.791 4.485 -7.045 1.00 85.00 66 LEU A O 1
ATOM 529 N N . CYS A 1 67 ? 3.956 4.046 -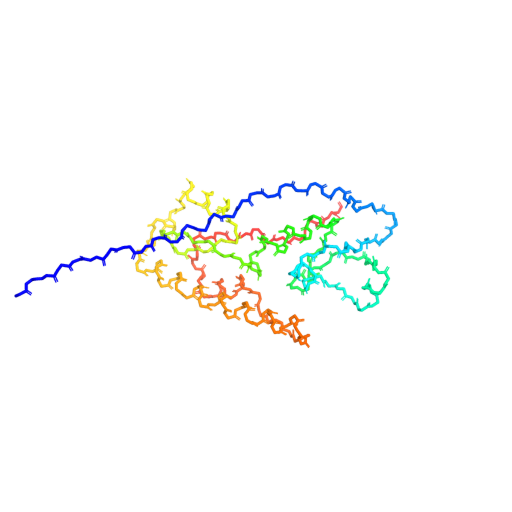7.392 1.00 88.00 67 CYS A N 1
ATOM 530 C CA . CYS A 1 67 ? 4.479 5.249 -6.767 1.00 88.00 67 CYS A CA 1
ATOM 531 C C . CYS A 1 67 ? 5.591 5.802 -7.666 1.00 88.00 67 CYS A C 1
ATOM 533 O O . CYS A 1 67 ? 6.749 5.797 -7.257 1.00 88.00 67 CYS A O 1
ATOM 535 N N . PRO A 1 68 ? 5.273 6.292 -8.881 1.00 82.12 68 PRO A N 1
ATOM 536 C CA . PRO A 1 68 ? 6.285 6.705 -9.861 1.00 82.12 68 PRO A CA 1
ATOM 537 C C . PRO A 1 68 ? 7.132 7.896 -9.389 1.00 82.12 68 PRO A C 1
ATOM 539 O O . PRO A 1 68 ? 8.232 8.120 -9.889 1.00 82.12 68 PRO A O 1
ATOM 542 N N . ARG A 1 69 ? 6.633 8.646 -8.397 1.00 85.88 69 ARG A N 1
ATOM 543 C CA . ARG A 1 69 ? 7.366 9.723 -7.715 1.00 85.88 69 ARG A CA 1
ATOM 544 C C . ARG A 1 69 ? 8.404 9.215 -6.707 1.00 85.88 69 ARG A C 1
ATOM 546 O O . ARG A 1 69 ? 9.247 9.993 -6.280 1.00 85.88 69 A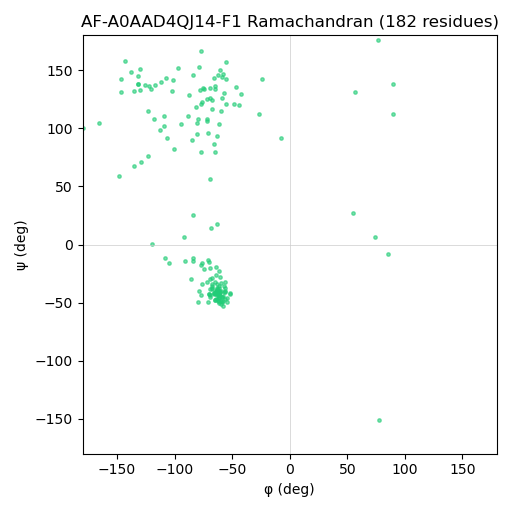RG A O 1
ATOM 553 N N . ALA A 1 70 ? 8.339 7.946 -6.305 1.00 85.75 70 ALA A N 1
ATOM 554 C CA . ALA A 1 70 ? 9.312 7.336 -5.410 1.00 85.75 70 ALA A CA 1
ATOM 555 C C . ALA A 1 70 ? 10.466 6.747 -6.234 1.00 85.75 70 ALA A C 1
ATOM 557 O O . ALA A 1 70 ? 10.284 5.769 -6.962 1.00 85.75 70 ALA A O 1
ATOM 558 N N . GLY A 1 71 ? 11.640 7.368 -6.119 1.00 86.81 71 GLY A N 1
ATOM 559 C CA . GLY A 1 71 ? 12.905 6.827 -6.611 1.00 86.81 71 GLY A CA 1
ATOM 560 C C . GLY A 1 71 ? 13.709 6.224 -5.463 1.00 86.81 71 GLY A C 1
ATOM 561 O O . GLY A 1 71 ? 13.721 6.780 -4.362 1.00 86.81 71 GLY A O 1
ATOM 562 N N . PHE A 1 72 ? 14.372 5.099 -5.716 1.00 91.38 72 PHE A N 1
ATOM 563 C CA . PHE A 1 72 ? 15.178 4.391 -4.722 1.00 91.38 72 PHE A CA 1
ATOM 564 C C . PHE A 1 72 ? 16.642 4.358 -5.153 1.00 91.38 72 PHE A C 1
ATOM 566 O O . PHE A 1 72 ? 16.942 4.127 -6.322 1.00 91.38 72 PHE A O 1
ATOM 573 N N . GLY A 1 73 ? 17.545 4.590 -4.199 1.00 90.12 73 GLY A N 1
ATOM 574 C CA . GLY A 1 73 ? 18.988 4.499 -4.431 1.00 90.12 73 GLY A CA 1
ATOM 575 C C . GLY A 1 73 ? 19.533 3.077 -4.301 1.00 90.12 73 GLY A C 1
ATOM 576 O O . GLY A 1 73 ? 20.652 2.824 -4.722 1.00 90.12 73 GLY A O 1
ATOM 577 N N . THR A 1 74 ? 18.760 2.154 -3.720 1.00 91.12 74 THR A N 1
ATOM 578 C CA . THR A 1 74 ? 19.154 0.754 -3.520 1.00 91.12 74 THR A CA 1
ATOM 579 C C . THR A 1 74 ? 17.966 -0.190 -3.713 1.00 91.12 74 THR A C 1
ATOM 581 O O . THR A 1 74 ? 16.797 0.188 -3.564 1.00 91.12 74 THR A O 1
ATOM 584 N N . TRP A 1 75 ? 18.261 -1.458 -4.010 1.00 92.12 75 TRP A N 1
ATOM 585 C CA . TRP A 1 75 ? 17.244 -2.511 -4.083 1.00 92.12 75 TRP A CA 1
ATOM 586 C C . TRP A 1 75 ? 16.559 -2.765 -2.744 1.00 92.12 75 TRP A C 1
ATOM 588 O O . TRP A 1 75 ? 15.373 -3.085 -2.718 1.00 92.12 75 TRP A O 1
ATOM 598 N N . GLU A 1 76 ? 17.276 -2.633 -1.633 1.00 92.19 76 GLU A N 1
ATOM 599 C CA . GLU A 1 76 ? 16.721 -2.832 -0.294 1.00 92.19 76 GLU A CA 1
ATOM 600 C C . GLU A 1 76 ? 15.667 -1.776 0.032 1.00 92.19 76 GLU A C 1
ATOM 602 O O . GLU A 1 76 ? 14.588 -2.110 0.528 1.00 92.19 76 GLU A O 1
ATOM 607 N N . ASP A 1 77 ? 15.925 -0.517 -0.330 1.00 91.75 77 ASP A N 1
ATOM 608 C CA . ASP A 1 77 ? 14.956 0.567 -0.189 1.00 91.75 77 ASP A CA 1
ATOM 609 C C . ASP A 1 77 ? 13.700 0.314 -1.023 1.00 91.75 77 ASP A C 1
ATOM 611 O O . ASP A 1 77 ? 12.583 0.480 -0.522 1.00 91.75 77 ASP A O 1
ATOM 615 N N . PHE A 1 78 ? 13.871 -0.156 -2.261 1.00 93.38 78 PHE A N 1
ATOM 616 C CA . PHE A 1 78 ? 12.761 -0.534 -3.131 1.00 93.38 78 PHE A CA 1
ATOM 617 C C . PHE A 1 78 ? 11.944 -1.709 -2.564 1.00 93.38 78 PHE A C 1
ATOM 619 O O . PHE A 1 78 ? 10.714 -1.635 -2.502 1.00 93.38 78 PHE A O 1
ATOM 626 N N . LYS A 1 79 ? 12.601 -2.781 -2.104 1.00 92.38 79 LYS A N 1
ATOM 627 C CA . LYS A 1 79 ? 11.940 -3.954 -1.501 1.00 92.38 79 LYS A CA 1
ATOM 628 C C . LYS A 1 79 ? 11.162 -3.553 -0.249 1.00 92.38 79 LYS A C 1
ATOM 630 O O . LYS A 1 79 ? 9.972 -3.846 -0.132 1.00 92.38 79 LYS A O 1
ATOM 635 N N . ARG A 1 80 ? 11.800 -2.792 0.646 1.00 90.56 80 ARG A N 1
ATOM 636 C CA . ARG A 1 80 ? 11.180 -2.260 1.865 1.00 90.56 80 ARG A CA 1
ATOM 637 C C . ARG A 1 80 ? 9.983 -1.371 1.549 1.00 90.56 80 ARG A C 1
ATOM 639 O O . ARG A 1 80 ? 8.971 -1.454 2.241 1.00 90.56 80 ARG A O 1
ATOM 646 N N . HIS A 1 81 ? 10.070 -0.539 0.513 1.00 91.19 81 HIS A N 1
ATOM 647 C CA . HIS A 1 81 ? 8.924 0.226 0.033 1.00 91.19 81 HIS A CA 1
ATOM 648 C C . HIS A 1 81 ? 7.789 -0.704 -0.407 1.00 91.19 81 HIS A C 1
ATOM 650 O O . HIS A 1 81 ? 6.666 -0.561 0.066 1.00 91.19 81 HIS A O 1
ATOM 656 N N . CYS A 1 82 ? 8.069 -1.692 -1.254 1.00 89.69 82 CYS A N 1
ATOM 657 C CA . CYS A 1 82 ? 7.052 -2.614 -1.755 1.00 89.69 82 CYS A CA 1
ATOM 658 C C . CYS A 1 82 ? 6.340 -3.411 -0.653 1.00 89.69 82 CYS A C 1
ATOM 660 O O . CYS A 1 82 ? 5.152 -3.714 -0.793 1.00 89.69 82 CYS A O 1
ATOM 662 N N . ASP A 1 83 ? 7.043 -3.736 0.430 1.00 88.19 83 ASP A N 1
ATOM 663 C CA . ASP A 1 83 ? 6.500 -4.536 1.530 1.00 88.19 83 ASP A CA 1
ATOM 664 C C . ASP A 1 83 ? 5.750 -3.690 2.567 1.00 88.19 83 ASP A C 1
ATOM 666 O O . ASP A 1 83 ? 4.803 -4.170 3.187 1.00 88.19 83 ASP A O 1
ATOM 670 N N . ALA A 1 84 ? 6.140 -2.424 2.748 1.00 85.25 84 ALA A N 1
ATOM 671 C CA . ALA A 1 84 ? 5.736 -1.631 3.908 1.00 85.25 84 ALA A CA 1
ATOM 672 C C . ALA A 1 84 ? 4.938 -0.354 3.573 1.00 85.25 84 ALA A C 1
ATOM 674 O O . ALA A 1 84 ? 4.590 0.407 4.483 1.00 85.25 84 ALA A O 1
ATOM 675 N N . MET A 1 85 ? 4.677 -0.077 2.290 1.00 88.38 85 MET A N 1
ATOM 676 C CA . MET A 1 85 ? 4.033 1.163 1.853 1.00 88.38 85 MET A CA 1
ATOM 677 C C . MET A 1 85 ? 2.517 1.159 2.080 1.00 88.38 85 MET A C 1
ATOM 679 O O . MET A 1 85 ? 1.799 0.248 1.681 1.00 88.38 85 MET A O 1
ATOM 683 N N . GLU A 1 86 ? 2.000 2.251 2.643 1.00 86.19 86 GLU A N 1
ATOM 684 C CA . GLU A 1 86 ? 0.562 2.404 2.920 1.00 86.19 86 GLU A CA 1
ATOM 685 C C . GLU A 1 86 ? -0.279 2.673 1.669 1.00 86.19 86 GLU A C 1
ATOM 687 O O . GLU A 1 86 ? -1.488 2.459 1.676 1.00 86.19 86 GLU A O 1
ATOM 692 N N . ALA A 1 87 ? 0.352 3.161 0.600 1.00 85.81 87 ALA A N 1
ATOM 693 C CA . ALA A 1 87 ? -0.300 3.426 -0.676 1.00 85.81 87 ALA A CA 1
ATOM 694 C C . ALA A 1 87 ? -0.761 2.140 -1.380 1.00 85.81 87 ALA A C 1
ATOM 696 O O . ALA A 1 87 ? -1.741 2.177 -2.120 1.00 85.81 87 ALA A O 1
ATOM 697 N N . HIS A 1 88 ? -0.079 1.017 -1.144 1.00 88.50 88 HIS A N 1
ATOM 698 C CA . HIS A 1 88 ? -0.377 -0.274 -1.766 1.00 88.50 88 HIS A CA 1
ATOM 699 C C . HIS A 1 88 ? -0.035 -1.445 -0.829 1.00 88.50 88 HIS A C 1
ATOM 701 O O . HIS A 1 88 ? 0.774 -2.300 -1.176 1.00 88.50 88 HIS A O 1
ATOM 707 N N . PRO A 1 89 ? -0.627 -1.517 0.374 1.00 89.94 89 PRO A N 1
ATOM 708 C CA . PRO A 1 89 ? -0.182 -2.448 1.403 1.00 89.94 89 PRO A CA 1
ATOM 709 C C . PRO A 1 89 ? -0.398 -3.903 0.974 1.00 89.94 89 PRO A C 1
ATOM 711 O O . PRO A 1 89 ? -1.459 -4.255 0.459 1.00 89.94 89 PRO A O 1
ATOM 714 N N . LEU A 1 90 ? 0.596 -4.765 1.211 1.00 87.00 90 LEU A N 1
ATOM 715 C CA . LEU A 1 90 ? 0.419 -6.215 1.056 1.00 87.00 90 LEU A CA 1
ATOM 716 C C . LEU A 1 90 ? -0.508 -6.761 2.144 1.00 87.00 90 LEU A C 1
ATOM 718 O O . LEU A 1 90 ? -1.425 -7.529 1.873 1.00 87.00 90 LEU A O 1
ATOM 722 N N . CYS A 1 91 ? -0.260 -6.323 3.373 1.00 89.06 91 CYS A N 1
ATOM 723 C CA . CYS A 1 91 ? -0.996 -6.696 4.564 1.00 89.06 91 CYS A CA 1
ATOM 724 C C . CYS A 1 91 ? -1.383 -5.429 5.326 1.00 89.06 91 CYS A C 1
ATOM 726 O O . CYS A 1 91 ? -0.693 -4.407 5.258 1.00 89.06 91 CYS A O 1
ATOM 728 N N . ILE A 1 92 ? -2.495 -5.498 6.049 1.00 94.06 92 ILE A N 1
ATOM 729 C CA . ILE A 1 92 ? -2.966 -4.420 6.905 1.00 94.06 92 ILE A CA 1
ATOM 730 C C . ILE A 1 92 ? -3.184 -4.945 8.321 1.00 94.06 92 ILE A C 1
ATOM 732 O O . ILE A 1 92 ? -3.742 -6.016 8.539 1.00 94.06 92 ILE A O 1
ATOM 736 N N . HIS A 1 93 ? -2.751 -4.161 9.298 1.00 94.50 93 HIS A N 1
ATOM 737 C CA . HIS A 1 93 ? -2.948 -4.427 10.715 1.00 94.50 93 HIS A CA 1
ATOM 738 C C . HIS A 1 93 ? -3.900 -3.394 11.294 1.00 94.50 93 HIS A C 1
ATOM 740 O O . HIS A 1 93 ? -3.776 -2.207 10.992 1.00 94.50 93 HIS A O 1
ATOM 746 N N . PHE A 1 94 ? -4.807 -3.818 12.168 1.00 95.81 94 PHE A N 1
ATOM 747 C CA . PHE A 1 94 ? -5.807 -2.925 12.740 1.00 95.81 94 PHE A CA 1
ATOM 748 C C . PHE A 1 94 ? -5.542 -2.595 14.204 1.00 95.81 94 PHE A C 1
ATOM 750 O O . PHE A 1 94 ? -5.161 -3.449 15.005 1.00 95.81 94 PHE A O 1
ATOM 757 N N . CYS A 1 95 ? -5.833 -1.354 14.580 1.00 95.19 95 CYS A N 1
ATOM 758 C CA . CYS A 1 95 ? -6.052 -1.017 15.977 1.00 95.19 95 CYS A CA 1
ATOM 759 C C . CYS A 1 95 ? -7.445 -1.493 16.406 1.00 95.19 95 CYS A C 1
ATOM 761 O O . CYS A 1 95 ? -8.452 -1.087 15.832 1.00 95.19 95 CYS A O 1
ATOM 763 N N . GLU A 1 96 ? -7.519 -2.334 17.436 1.00 92.75 96 GLU A N 1
ATOM 764 C CA . GLU A 1 96 ? -8.793 -2.855 17.957 1.00 92.75 96 GLU A CA 1
ATOM 765 C C . GLU A 1 96 ? -9.697 -1.764 18.540 1.00 92.75 96 GLU A C 1
ATOM 767 O O . GLU A 1 96 ? -10.917 -1.920 18.537 1.00 92.75 96 GLU A O 1
ATOM 772 N N . ARG A 1 97 ? -9.107 -0.657 19.011 1.00 93.62 97 ARG A N 1
ATOM 773 C CA . ARG A 1 97 ? -9.836 0.441 19.652 1.00 93.62 97 ARG A CA 1
ATOM 774 C C . ARG A 1 97 ? -10.507 1.371 18.645 1.00 93.62 97 ARG A C 1
ATOM 776 O O . ARG A 1 97 ? -11.686 1.660 18.799 1.00 93.62 97 ARG A O 1
ATOM 783 N N . CYS A 1 98 ? -9.773 1.831 17.630 1.00 94.62 98 CYS A N 1
ATOM 784 C CA . CYS A 1 98 ? -10.272 2.826 16.672 1.00 94.62 98 CYS A CA 1
ATOM 785 C C . CYS A 1 98 ? -10.566 2.280 15.271 1.00 94.62 98 CYS A C 1
ATOM 787 O O . CYS A 1 98 ? -11.182 2.968 14.462 1.00 94.62 98 CYS A O 1
ATOM 789 N N . GLY A 1 99 ? -10.134 1.056 14.962 1.00 94.38 99 GLY A N 1
ATOM 790 C CA . GLY A 1 99 ? -10.314 0.443 13.648 1.00 94.38 99 GLY A CA 1
ATOM 791 C C . GLY A 1 99 ? -9.411 1.002 12.546 1.00 94.38 99 GLY A C 1
ATOM 792 O O . GLY A 1 99 ? -9.571 0.617 11.392 1.00 94.38 99 GLY A O 1
ATOM 793 N N . ASP A 1 100 ? -8.457 1.878 12.870 1.00 93.75 100 ASP A N 1
ATOM 794 C CA . ASP A 1 100 ? -7.470 2.367 11.904 1.00 93.75 100 ASP A CA 1
ATOM 795 C C . ASP A 1 100 ? -6.542 1.247 11.434 1.00 93.75 100 ASP A C 1
ATOM 797 O O . ASP A 1 100 ? -6.133 0.392 12.226 1.00 93.75 100 ASP A O 1
ATOM 801 N N . PHE A 1 101 ? -6.171 1.302 10.152 1.00 93.75 101 PHE A N 1
ATOM 802 C CA . PHE A 1 101 ? -5.232 0.366 9.549 1.00 93.75 101 PHE A CA 1
ATOM 803 C C . PHE A 1 101 ? -3.799 0.914 9.504 1.00 93.75 101 PHE A C 1
ATOM 805 O O . PHE A 1 101 ? -3.540 2.118 9.353 1.00 93.75 101 PHE A O 1
ATOM 812 N N . PHE A 1 102 ? -2.852 -0.013 9.543 1.00 92.12 102 PHE A N 1
ATOM 813 C CA . PHE A 1 102 ? -1.422 0.223 9.436 1.00 92.12 102 PHE A CA 1
ATOM 814 C C . PHE A 1 102 ? -0.829 -0.808 8.480 1.00 92.12 102 PHE A C 1
ATOM 816 O O . PHE A 1 102 ? -1.076 -1.998 8.641 1.00 92.12 102 PHE A O 1
ATOM 823 N N . ALA A 1 103 ? -0.010 -0.374 7.520 1.00 90.62 103 ALA A N 1
ATOM 824 C CA . ALA A 1 103 ? 0.701 -1.299 6.627 1.00 90.62 103 ALA A CA 1
ATOM 825 C C . ALA A 1 103 ? 1.829 -2.068 7.340 1.00 90.62 103 ALA A C 1
ATOM 827 O O . ALA A 1 103 ? 2.382 -3.019 6.804 1.00 90.62 103 ALA A O 1
ATOM 828 N N . ARG A 1 104 ? 2.201 -1.627 8.550 1.00 89.56 104 ARG A N 1
ATOM 829 C CA . ARG A 1 104 ? 3.315 -2.164 9.333 1.00 89.56 104 ARG A CA 1
ATOM 830 C C . ARG A 1 104 ? 2.908 -2.438 10.773 1.00 89.56 104 ARG A C 1
ATOM 832 O O . ARG A 1 104 ? 2.283 -1.588 11.417 1.00 89.56 104 ARG A O 1
ATOM 839 N N . ALA A 1 105 ? 3.360 -3.568 11.304 1.00 91.19 105 ALA A N 1
ATOM 840 C CA . ALA A 1 105 ? 3.129 -3.954 12.692 1.00 91.19 105 ALA A CA 1
ATOM 841 C C . ALA A 1 105 ? 3.775 -2.983 13.702 1.00 91.19 105 ALA A C 1
ATOM 843 O O . ALA A 1 105 ? 3.157 -2.641 14.711 1.00 91.19 105 ALA A O 1
ATOM 844 N N . ASP A 1 106 ? 4.979 -2.464 13.435 1.00 90.62 106 ASP A N 1
ATOM 845 C CA . ASP A 1 106 ? 5.644 -1.516 14.343 1.00 90.62 106 ASP A CA 1
ATOM 846 C C . ASP A 1 106 ? 4.922 -0.162 14.415 1.00 90.62 106 ASP A C 1
ATOM 848 O O . ASP A 1 106 ? 4.867 0.459 15.479 1.00 90.62 106 ASP A O 1
ATOM 852 N N . SER A 1 107 ? 4.323 0.284 13.306 1.00 90.00 107 SER A N 1
ATOM 853 C CA . SER A 1 107 ? 3.499 1.494 13.276 1.00 90.00 107 SER A CA 1
ATOM 854 C C . SER A 1 107 ? 2.256 1.325 14.148 1.00 90.00 107 SER A C 1
ATOM 856 O O . SER A 1 107 ? 1.941 2.220 14.934 1.00 90.00 107 SER A O 1
ATOM 858 N N . LEU A 1 108 ? 1.603 0.159 14.083 1.00 93.50 108 LEU A N 1
ATOM 859 C CA . LEU A 1 108 ? 0.501 -0.178 14.984 1.00 93.50 108 LEU A CA 1
ATOM 860 C C . LEU A 1 108 ? 0.968 -0.231 16.447 1.00 93.50 108 LEU A C 1
ATOM 862 O O . LEU A 1 108 ? 0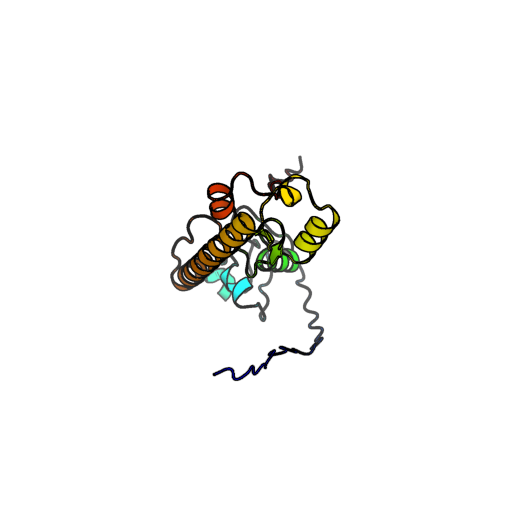.302 0.323 17.319 1.00 93.50 108 LEU A O 1
ATOM 866 N N . LYS A 1 109 ? 2.123 -0.845 16.733 1.00 93.31 109 LYS A N 1
ATOM 867 C CA . LYS A 1 109 ? 2.680 -0.920 18.095 1.00 93.31 109 LYS A CA 1
ATOM 868 C C . LYS A 1 109 ? 2.919 0.472 18.681 1.00 93.31 109 LYS A C 1
ATOM 870 O O . LYS A 1 109 ? 2.524 0.739 19.814 1.00 93.31 109 LYS A O 1
ATOM 875 N N . ARG A 1 110 ? 3.512 1.384 17.902 1.00 91.81 110 ARG A N 1
ATOM 876 C CA . ARG A 1 110 ? 3.720 2.784 18.308 1.00 91.81 110 ARG A CA 1
ATOM 877 C C . ARG A 1 110 ? 2.401 3.520 18.521 1.00 91.81 110 ARG A C 1
ATOM 879 O O . ARG A 1 110 ? 2.262 4.206 19.528 1.00 91.81 110 ARG A O 1
ATOM 886 N N . HIS A 1 111 ? 1.428 3.323 17.633 1.00 91.44 111 HIS A N 1
ATOM 887 C CA . HIS A 1 111 ? 0.085 3.881 17.789 1.00 91.44 111 HIS A CA 1
ATOM 888 C C . HIS A 1 111 ? -0.593 3.410 19.083 1.00 91.44 111 HIS A C 1
ATOM 890 O O . HIS A 1 111 ? -1.149 4.231 19.808 1.00 91.44 111 HIS A O 1
ATOM 896 N N . LYS A 1 112 ? -0.517 2.109 19.395 1.00 91.62 112 LYS A N 1
ATOM 897 C CA . LYS A 1 112 ? -1.060 1.540 20.637 1.00 91.62 112 LYS A CA 1
ATOM 898 C C . LYS A 1 112 ? -0.348 2.112 21.872 1.00 91.62 112 LYS A C 1
ATOM 900 O O . LYS A 1 112 ? -1.018 2.427 22.847 1.00 91.62 112 LYS A O 1
ATOM 905 N N . LYS A 1 113 ? 0.979 2.305 21.822 1.00 92.38 113 LYS A N 1
ATOM 906 C CA . LYS A 1 113 ? 1.768 2.856 22.943 1.00 92.38 113 LYS A CA 1
ATOM 907 C C . LYS A 1 113 ? 1.417 4.309 23.270 1.00 92.38 113 LYS A C 1
ATOM 909 O O . LYS A 1 113 ? 1.330 4.655 24.438 1.00 92.38 113 LYS A O 1
ATOM 914 N N . SER A 1 114 ? 1.246 5.160 22.260 1.00 88.88 114 SER A N 1
ATOM 915 C CA . SER A 1 114 ? 0.955 6.586 22.465 1.00 88.88 114 SER A CA 1
ATOM 916 C C . SER A 1 114 ? -0.541 6.912 22.496 1.00 88.88 114 SER A C 1
ATOM 918 O O . SER A 1 114 ? -0.873 8.087 22.399 1.00 88.88 114 SER A O 1
ATOM 920 N N . MET A 1 115 ? -1.402 5.887 22.471 1.00 86.19 115 MET A N 1
ATOM 921 C CA . MET A 1 115 ? -2.850 5.916 22.216 1.00 86.19 115 MET A CA 1
ATOM 922 C C . MET A 1 115 ? -3.464 7.329 22.118 1.00 86.19 115 MET A C 1
ATOM 924 O O . MET A 1 115 ? -3.853 7.900 23.131 1.00 86.19 115 MET A O 1
ATOM 928 N N . PRO A 1 116 ? -3.550 7.917 20.907 1.00 85.81 116 PRO A N 1
ATOM 929 C CA . PRO A 1 116 ? -4.018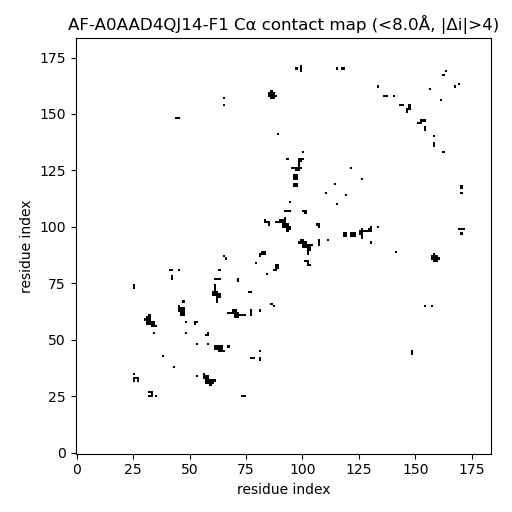 9.294 20.743 1.00 85.81 116 PRO A CA 1
ATOM 930 C C . PRO A 1 116 ? -5.456 9.483 21.251 1.00 85.81 116 PRO A C 1
ATOM 932 O O . PRO A 1 116 ? -6.271 8.583 21.068 1.00 85.81 116 PRO A O 1
ATOM 935 N N . ASP A 1 117 ? -5.829 10.668 21.743 1.00 86.62 117 ASP A N 1
ATOM 936 C CA . ASP A 1 117 ? -7.198 10.938 22.240 1.00 86.62 117 ASP A CA 1
ATOM 937 C C . ASP A 1 117 ? -8.290 10.563 21.236 1.00 86.62 117 ASP A C 1
ATOM 939 O O . ASP A 1 117 ? -9.299 9.942 21.559 1.00 86.62 117 ASP A O 1
ATOM 943 N N . ARG A 1 118 ? -8.055 10.893 19.966 1.00 84.06 118 ARG A N 1
ATOM 944 C CA . ARG A 1 118 ? -8.932 10.536 18.844 1.00 84.06 118 ARG A CA 1
ATOM 945 C C . ARG A 1 118 ? -9.090 9.027 18.638 1.00 84.06 118 ARG A C 1
ATOM 947 O O . ARG A 1 118 ? -10.066 8.627 18.038 1.00 84.06 118 ARG A O 1
ATOM 954 N N . CYS A 1 119 ? -8.158 8.196 19.105 1.00 90.31 119 CYS A N 1
ATOM 955 C CA . CYS A 1 119 ? -8.307 6.739 19.142 1.00 90.31 119 CYS A CA 1
ATOM 956 C C . CYS A 1 119 ? -9.212 6.319 20.310 1.00 90.31 119 CYS A C 1
ATOM 958 O O . CYS A 1 119 ? -10.112 5.503 20.130 1.00 90.31 119 CYS A O 1
ATOM 960 N N . ILE A 1 120 ? -9.027 6.927 21.485 1.00 89.56 120 ILE A N 1
ATOM 961 C CA . ILE A 1 120 ? -9.794 6.627 22.705 1.00 89.56 120 ILE A CA 1
ATOM 962 C C . ILE A 1 120 ? -11.283 6.950 22.529 1.00 89.56 120 ILE A C 1
ATOM 964 O O . ILE A 1 120 ? -12.126 6.179 22.997 1.00 89.56 120 ILE A O 1
ATOM 968 N N . LYS A 1 121 ? -11.583 8.053 21.830 1.00 91.19 121 LYS A N 1
ATOM 969 C CA . LYS A 1 121 ? -12.938 8.565 21.567 1.00 91.19 121 LYS A CA 1
ATOM 970 C C . LYS A 1 121 ? -13.763 7.713 20.594 1.00 91.19 121 LYS A C 1
ATOM 972 O O . LYS A 1 121 ? -14.974 7.893 20.527 1.00 91.19 121 LYS A O 1
ATOM 977 N N . VAL A 1 122 ? -13.147 6.799 19.841 1.00 92.56 122 VAL A N 1
ATOM 978 C CA . VAL A 1 122 ? -13.883 5.932 18.907 1.00 92.56 122 VAL A CA 1
ATOM 979 C C . VAL A 1 122 ? -14.628 4.844 19.676 1.00 92.56 122 VAL A C 1
ATOM 981 O O . VAL A 1 122 ? -14.071 4.184 20.554 1.00 92.56 122 VAL A O 1
ATOM 984 N N . THR A 1 123 ? -15.892 4.627 19.318 1.00 93.69 123 THR A N 1
ATOM 985 C CA . THR A 1 123 ? -16.699 3.544 19.885 1.00 9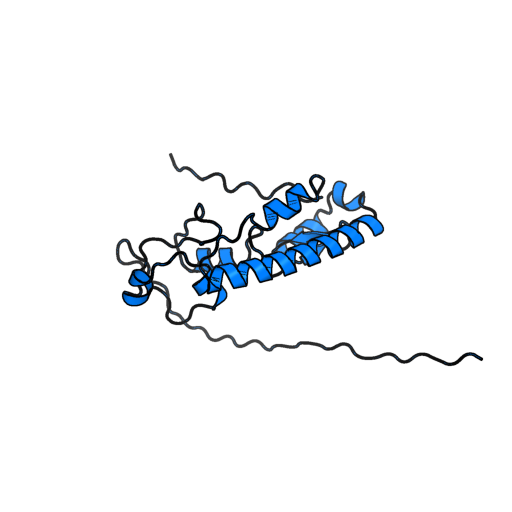3.69 123 THR A CA 1
ATOM 986 C C . THR A 1 123 ? -16.357 2.201 19.234 1.00 93.69 123 THR A C 1
ATOM 988 O O . THR A 1 123 ? -15.981 2.127 18.062 1.00 93.69 123 THR A O 1
ATOM 991 N N . SER A 1 124 ? -16.551 1.098 19.965 1.00 93.19 124 SER A N 1
ATOM 992 C CA . SER A 1 124 ? -16.294 -0.251 19.432 1.00 93.19 124 SER A CA 1
ATOM 993 C C . SER A 1 124 ? -17.104 -0.550 18.159 1.00 93.19 124 SER A C 1
ATOM 995 O O . SER A 1 124 ? -16.594 -1.190 17.238 1.00 93.19 124 SER A O 1
ATOM 997 N N . GLY A 1 125 ? -18.343 -0.050 18.070 1.00 94.56 125 GLY A N 1
ATOM 998 C CA . GLY A 1 125 ? -19.190 -0.193 16.881 1.00 94.56 125 GLY A CA 1
ATOM 999 C C . GLY A 1 125 ? -18.575 0.467 15.646 1.00 94.56 125 GLY A C 1
ATOM 1000 O O . GLY A 1 125 ? -18.403 -0.191 14.620 1.00 94.56 125 GLY A O 1
ATOM 1001 N N . MET A 1 126 ? -18.144 1.726 15.770 1.00 93.31 126 MET A N 1
ATOM 1002 C CA . MET A 1 126 ? -17.467 2.447 14.686 1.00 93.31 126 MET A CA 1
ATOM 1003 C C . MET A 1 126 ? -16.161 1.760 14.276 1.00 93.31 126 MET A C 1
ATOM 1005 O O . MET A 1 126 ? -15.910 1.577 13.086 1.00 93.31 126 MET A O 1
ATOM 1009 N N . ALA A 1 127 ? -15.362 1.304 15.245 1.00 94.44 127 ALA A N 1
ATOM 1010 C CA . ALA A 1 127 ? -14.127 0.575 14.969 1.00 94.44 127 ALA A CA 1
ATOM 1011 C C . ALA A 1 127 ? -14.384 -0.728 14.190 1.00 94.44 127 ALA A C 1
ATOM 1013 O O . ALA A 1 127 ? -13.647 -1.052 13.260 1.00 94.44 127 ALA A O 1
ATOM 1014 N N . LYS A 1 128 ? -15.439 -1.484 14.525 1.00 95.56 128 LYS A N 1
ATOM 1015 C CA . LYS A 1 128 ? -15.827 -2.704 13.792 1.00 95.56 128 LYS A CA 1
ATOM 1016 C C . LYS A 1 128 ? -16.252 -2.399 12.355 1.00 95.56 128 LYS A C 1
ATOM 1018 O O . LYS A 1 128 ? -15.763 -3.067 11.445 1.00 95.56 128 LYS A O 1
ATOM 1023 N N . VAL A 1 129 ? -17.100 -1.388 12.148 1.00 95.06 129 VAL A N 1
ATOM 1024 C CA . VAL A 1 129 ? -17.530 -0.959 10.804 1.00 95.06 129 VAL A CA 1
ATOM 1025 C C . VAL A 1 129 ? -16.322 -0.540 9.970 1.00 95.06 129 VAL A C 1
ATOM 1027 O O . VAL A 1 129 ? -16.131 -1.053 8.870 1.00 95.06 129 VAL A O 1
ATOM 1030 N N . LYS A 1 130 ? -15.446 0.298 10.534 1.00 94.81 130 LYS A N 1
ATOM 1031 C CA . LYS A 1 130 ? -14.231 0.764 9.862 1.00 94.81 130 LYS A CA 1
ATOM 1032 C C . LYS A 1 130 ? -13.314 -0.384 9.444 1.00 94.81 130 LYS A C 1
ATOM 1034 O O . LYS A 1 130 ? -12.851 -0.399 8.305 1.00 94.81 130 LYS A O 1
ATOM 1039 N N . ARG A 1 131 ? -13.086 -1.372 10.319 1.00 95.75 131 ARG A N 1
ATOM 1040 C CA . ARG A 1 131 ? -12.281 -2.566 9.995 1.00 95.75 131 ARG A CA 1
ATOM 1041 C C . ARG A 1 131 ? -12.894 -3.386 8.869 1.00 95.75 131 ARG A C 1
ATOM 1043 O O . ARG A 1 131 ? -12.183 -3.741 7.932 1.00 95.75 131 ARG A O 1
ATOM 1050 N N . LYS A 1 132 ? -14.197 -3.671 8.953 1.00 96.81 132 LYS A N 1
ATOM 1051 C CA . LYS A 1 132 ? -14.914 -4.455 7.939 1.00 96.81 132 LYS A CA 1
ATOM 1052 C C . LYS A 1 132 ? -14.801 -3.794 6.567 1.00 96.81 132 LYS A C 1
ATOM 1054 O O . LYS A 1 132 ? -14.419 -4.443 5.599 1.00 96.81 132 LYS A O 1
ATOM 1059 N N . GLU A 1 133 ? -15.064 -2.496 6.516 1.00 96.62 133 GLU A N 1
ATOM 1060 C CA . GLU A 1 133 ? -15.054 -1.734 5.274 1.00 96.62 133 GLU A CA 1
ATOM 1061 C C . GLU A 1 133 ? -13.641 -1.572 4.699 1.00 96.62 133 GLU A C 1
ATOM 1063 O O . GLU A 1 133 ? -13.411 -1.821 3.519 1.00 96.62 133 GLU A O 1
ATOM 1068 N N . THR A 1 134 ? -12.655 -1.269 5.548 1.00 95.88 134 THR A N 1
ATOM 1069 C CA . THR A 1 134 ? -11.247 -1.188 5.128 1.00 95.88 134 THR A CA 1
ATOM 1070 C C . THR A 1 134 ? -10.733 -2.531 4.601 1.00 95.88 134 THR A C 1
ATOM 1072 O O . THR A 1 134 ? -9.978 -2.553 3.634 1.00 95.88 134 THR A O 1
ATOM 1075 N N . THR A 1 135 ? -11.157 -3.649 5.202 1.00 96.69 135 THR A N 1
ATOM 1076 C CA . THR A 1 135 ? -10.808 -5.001 4.730 1.00 96.69 135 THR A CA 1
ATOM 1077 C C . THR A 1 135 ? -11.409 -5.263 3.354 1.00 96.69 135 THR A C 1
ATOM 1079 O O . THR A 1 135 ? -10.687 -5.666 2.448 1.00 96.69 135 THR A O 1
ATOM 1082 N N . ARG A 1 136 ? -12.699 -4.955 3.157 1.00 97.06 136 ARG A N 1
ATOM 1083 C CA . ARG A 1 136 ? -13.366 -5.077 1.850 1.00 97.06 136 ARG A CA 1
ATOM 1084 C C . ARG A 1 136 ? -12.618 -4.305 0.761 1.00 97.06 136 ARG A C 1
ATOM 1086 O O . ARG A 1 136 ? -12.304 -4.868 -0.283 1.00 97.06 136 ARG A O 1
ATOM 1093 N N . LEU A 1 137 ? -12.281 -3.044 1.032 1.00 95.62 137 LEU A N 1
ATOM 1094 C CA . LEU A 1 137 ? -11.541 -2.197 0.094 1.00 95.62 137 LEU A CA 1
ATOM 1095 C C . LEU A 1 137 ? -10.120 -2.702 -0.168 1.00 95.62 137 LEU A C 1
ATOM 1097 O O . LEU A 1 137 ? -9.593 -2.502 -1.261 1.00 95.62 137 LEU A O 1
ATOM 1101 N N . HIS A 1 138 ? -9.478 -3.326 0.822 1.00 95.44 138 HIS A N 1
ATOM 1102 C CA . HIS A 1 138 ? -8.136 -3.882 0.661 1.00 95.44 138 HIS A CA 1
ATOM 1103 C C . HIS A 1 138 ? -8.148 -5.110 -0.243 1.00 95.44 138 HIS A C 1
ATOM 1105 O O . HIS A 1 138 ? -7.304 -5.201 -1.130 1.00 95.44 138 HIS A O 1
ATOM 1111 N N . GLU A 1 139 ? -9.126 -6.001 -0.082 1.00 95.81 139 GLU A N 1
ATOM 1112 C CA . GLU A 1 139 ? -9.321 -7.140 -0.986 1.00 95.81 139 GLU A CA 1
ATOM 1113 C C . GLU A 1 139 ? -9.609 -6.680 -2.420 1.00 95.81 139 GLU A C 1
ATOM 1115 O O . GLU A 1 139 ? -8.966 -7.140 -3.363 1.00 95.81 139 GLU A O 1
ATOM 1120 N N . GLU A 1 140 ? -10.495 -5.698 -2.599 1.00 94.81 140 GLU A N 1
ATOM 1121 C CA . GLU A 1 140 ? -10.782 -5.132 -3.921 1.00 94.81 140 GLU A CA 1
ATOM 1122 C C . GLU A 1 140 ? -9.545 -4.461 -4.540 1.00 94.81 140 GLU A C 1
ATOM 1124 O O . GLU A 1 140 ? -9.255 -4.619 -5.728 1.00 94.81 140 GLU A O 1
ATOM 1129 N N . PHE A 1 141 ? -8.779 -3.719 -3.736 1.00 93.25 141 PHE A N 1
ATOM 1130 C CA . PHE A 1 141 ? -7.520 -3.126 -4.172 1.00 93.25 141 PHE A CA 1
ATOM 1131 C C . PHE A 1 141 ? -6.501 -4.196 -4.585 1.00 93.25 141 PHE A C 1
ATOM 1133 O O . PHE A 1 141 ? -5.865 -4.033 -5.623 1.00 93.25 141 PHE A O 1
ATOM 1140 N N . LYS A 1 142 ? -6.365 -5.296 -3.831 1.00 91.75 142 LYS A N 1
ATOM 1141 C CA . LYS A 1 142 ? -5.490 -6.422 -4.198 1.00 91.75 142 LYS A CA 1
ATOM 1142 C C . LYS A 1 142 ? -5.919 -7.055 -5.521 1.00 91.75 142 LYS A C 1
ATOM 1144 O O . LYS A 1 142 ? -5.075 -7.228 -6.393 1.00 91.75 142 LYS A O 1
ATOM 1149 N N . GLY A 1 143 ? -7.215 -7.287 -5.724 1.00 92.00 143 GLY A N 1
ATOM 1150 C CA . GLY A 1 143 ? -7.725 -7.810 -6.995 1.00 92.00 143 GLY A CA 1
ATOM 1151 C C . GLY A 1 143 ? -7.453 -6.875 -8.183 1.00 92.00 143 GLY A C 1
ATOM 1152 O O . GLY A 1 143 ? -7.061 -7.326 -9.262 1.00 92.00 143 GLY A O 1
ATOM 1153 N N . ARG A 1 144 ? -7.596 -5.554 -7.994 1.00 90.50 144 ARG A N 1
ATOM 1154 C CA . ARG A 1 144 ? -7.219 -4.554 -9.012 1.00 90.50 144 ARG A CA 1
ATOM 1155 C C . ARG A 1 144 ? -5.718 -4.526 -9.266 1.00 90.50 144 ARG A C 1
ATOM 1157 O O . ARG A 1 144 ? -5.306 -4.450 -10.420 1.00 90.50 144 ARG A O 1
ATOM 1164 N N . LEU A 1 145 ? -4.911 -4.619 -8.211 1.00 87.06 145 LEU A N 1
ATOM 1165 C CA . LEU A 1 145 ? -3.460 -4.701 -8.312 1.00 87.06 145 LEU A CA 1
ATOM 1166 C C . LEU A 1 145 ? -3.053 -5.911 -9.155 1.00 87.06 145 LEU A C 1
ATOM 1168 O O . LEU A 1 145 ? -2.354 -5.747 -10.145 1.00 87.06 145 LEU A O 1
ATOM 1172 N N . GLU A 1 146 ? -3.536 -7.106 -8.829 1.00 87.50 146 GLU A N 1
ATOM 1173 C CA . GLU A 1 146 ? -3.231 -8.328 -9.582 1.00 87.50 146 GLU A CA 1
ATOM 1174 C C . GLU A 1 146 ? -3.622 -8.215 -11.062 1.00 87.50 146 GLU A C 1
ATOM 1176 O O . GLU A 1 146 ? -2.850 -8.596 -11.945 1.00 87.50 146 GLU A O 1
ATOM 1181 N N . ARG A 1 147 ? -4.784 -7.620 -11.360 1.00 88.25 147 ARG A N 1
ATOM 1182 C CA . ARG A 1 147 ? -5.216 -7.372 -12.742 1.00 88.25 147 ARG A CA 1
ATOM 1183 C C . ARG A 1 147 ? -4.302 -6.385 -13.470 1.00 88.25 147 ARG A C 1
ATOM 1185 O O . ARG A 1 147 ? -3.873 -6.691 -14.580 1.00 88.25 147 ARG A O 1
ATOM 1192 N N . CYS A 1 148 ? -3.969 -5.254 -12.847 1.00 84.19 148 CYS A N 1
ATOM 1193 C CA . CYS A 1 148 ? -3.036 -4.244 -13.364 1.00 84.19 148 CYS A CA 1
ATOM 1194 C C . CYS A 1 148 ? -1.656 -4.850 -13.673 1.00 84.19 148 CYS A C 1
ATOM 1196 O O . CYS A 1 148 ? -1.043 -4.557 -14.707 1.00 84.19 148 CYS A O 1
ATOM 1198 N N . LEU A 1 149 ? -1.178 -5.735 -12.795 1.00 79.62 149 LEU A N 1
ATOM 1199 C CA . LEU A 1 149 ? 0.091 -6.437 -12.962 1.00 79.62 149 LEU A CA 1
ATOM 1200 C C . LEU A 1 149 ? 0.061 -7.417 -14.142 1.00 79.62 149 LEU A C 1
ATOM 1202 O O . LEU A 1 149 ? 1.051 -7.508 -14.860 1.00 79.62 149 LEU A O 1
ATOM 1206 N N . ARG A 1 150 ? -1.067 -8.097 -14.382 1.00 82.31 150 ARG A N 1
ATOM 1207 C CA . ARG A 1 150 ? -1.220 -9.053 -15.493 1.00 82.31 150 ARG A CA 1
ATOM 1208 C C . ARG A 1 150 ? -1.472 -8.395 -16.851 1.00 82.31 150 ARG A C 1
ATOM 1210 O O . ARG A 1 150 ? -0.978 -8.882 -17.858 1.00 82.31 150 ARG A O 1
ATOM 1217 N N . THR A 1 151 ? -2.286 -7.346 -16.888 1.00 84.50 151 THR A N 1
ATOM 1218 C CA . THR A 1 151 ? -2.839 -6.788 -18.140 1.00 84.50 151 THR A CA 1
ATOM 1219 C C . THR A 1 151 ? -2.181 -5.486 -18.578 1.00 84.50 151 THR A C 1
ATOM 1221 O O . THR A 1 151 ? -2.342 -5.082 -19.723 1.00 84.50 151 THR A O 1
ATOM 1224 N N . GLY A 1 152 ? -1.450 -4.812 -17.687 1.00 76.69 152 GLY A N 1
ATOM 1225 C CA . GLY A 1 152 ? -0.933 -3.475 -17.971 1.00 76.69 152 GLY A CA 1
ATOM 1226 C C . GLY A 1 152 ? -1.918 -2.341 -17.660 1.00 76.69 152 GLY A C 1
ATOM 1227 O O . GLY A 1 152 ? -1.491 -1.190 -17.667 1.00 76.69 152 GLY A O 1
ATOM 1228 N N . GLU A 1 153 ? -3.180 -2.645 -17.324 1.00 83.44 153 GLU A N 1
ATOM 1229 C CA . GLU A 1 153 ? -4.214 -1.656 -16.981 1.00 83.44 153 GLU A CA 1
ATOM 1230 C C . GLU A 1 153 ? -3.790 -0.717 -15.843 1.00 83.44 153 GLU A C 1
ATOM 1232 O O . GLU A 1 153 ? -2.944 -1.052 -15.009 1.00 83.44 153 GLU A O 1
ATOM 1237 N N . GLU A 1 154 ? -4.400 0.465 -15.775 1.00 80.19 154 GLU A N 1
ATOM 1238 C CA . GLU A 1 154 ? -4.182 1.389 -14.666 1.00 80.19 154 GLU A CA 1
ATOM 1239 C C . GLU A 1 154 ? -4.789 0.846 -13.364 1.00 80.19 154 GLU A C 1
ATOM 1241 O O . GLU A 1 154 ? -5.934 0.402 -13.321 1.00 80.19 154 GLU A O 1
ATOM 1246 N N . ILE A 1 155 ? -4.041 0.925 -12.258 1.00 80.44 155 ILE A N 1
ATOM 1247 C CA . ILE A 1 155 ? -4.520 0.453 -10.947 1.00 80.44 155 ILE A CA 1
ATOM 1248 C C . ILE A 1 155 ? -5.648 1.329 -10.357 1.00 80.44 155 ILE A C 1
ATOM 1250 O O . ILE A 1 155 ? -6.391 0.902 -9.468 1.00 80.44 155 ILE A O 1
ATOM 1254 N N . GLY A 1 156 ? -5.771 2.570 -10.836 1.00 85.38 156 GLY A N 1
ATOM 1255 C CA . GLY A 1 156 ? -6.628 3.604 -10.262 1.00 85.38 156 GLY A CA 1
ATOM 1256 C C . GLY A 1 156 ? -6.043 4.248 -8.997 1.00 85.38 156 GLY A C 1
ATOM 1257 O O . GLY A 1 156 ? -4.828 4.364 -8.824 1.00 85.38 156 GLY A O 1
ATOM 1258 N N . LYS A 1 157 ? -6.920 4.716 -8.099 1.00 87.94 157 LYS A N 1
ATOM 1259 C CA . LYS A 1 157 ? -6.511 5.422 -6.874 1.00 87.94 157 LYS A CA 1
ATOM 1260 C C . LYS A 1 157 ? -5.713 4.502 -5.925 1.00 87.94 157 LYS A C 1
ATOM 1262 O O . LYS A 1 157 ? -6.179 3.399 -5.631 1.00 87.94 157 LYS A O 1
ATOM 1267 N N . PRO A 1 158 ? -4.576 4.962 -5.361 1.00 87.94 158 PRO A N 1
ATOM 1268 C CA . PRO A 1 158 ? -3.860 4.232 -4.316 1.00 87.94 158 PRO A CA 1
ATOM 1269 C C . PRO A 1 158 ? -4.739 3.954 -3.091 1.00 87.94 158 PRO A C 1
ATOM 1271 O O . PRO A 1 158 ? -5.550 4.796 -2.697 1.00 87.94 158 PRO A O 1
ATOM 1274 N N . PHE A 1 159 ? -4.517 2.823 -2.423 1.00 90.88 159 PHE A N 1
ATOM 1275 C CA . PHE A 1 159 ? -5.312 2.381 -1.274 1.00 90.88 159 PHE A CA 1
ATOM 1276 C C . PHE A 1 159 ? -5.394 3.438 -0.160 1.00 90.88 159 PHE A C 1
ATOM 1278 O O . PHE A 1 159 ? -6.480 3.765 0.313 1.00 90.88 159 PHE A O 1
ATOM 1285 N N . ALA A 1 160 ? -4.267 4.057 0.207 1.00 87.56 160 ALA A N 1
ATOM 1286 C CA . ALA A 1 160 ? -4.249 5.123 1.214 1.00 87.56 160 ALA A CA 1
ATOM 1287 C C . ALA A 1 160 ? -5.090 6.355 0.833 1.00 87.56 160 ALA A C 1
ATOM 1289 O O . ALA A 1 160 ? -5.549 7.073 1.718 1.00 87.56 160 ALA A O 1
ATOM 1290 N N . VAL A 1 161 ? -5.274 6.644 -0.459 1.00 88.62 161 VAL A N 1
ATOM 1291 C CA . VAL A 1 161 ? -6.145 7.742 -0.907 1.00 88.62 161 VAL A CA 1
ATOM 1292 C C . VAL A 1 161 ? -7.601 7.362 -0.658 1.00 88.62 161 VAL A C 1
ATOM 1294 O O . VAL A 1 161 ? -8.300 8.114 0.010 1.00 88.62 161 VAL A O 1
ATOM 1297 N N . ILE A 1 162 ? -8.005 6.163 -1.083 1.00 91.94 162 ILE A N 1
ATOM 1298 C CA . ILE A 1 162 ? -9.369 5.642 -0.903 1.00 91.94 162 ILE A CA 1
ATOM 1299 C C . ILE A 1 162 ? -9.763 5.648 0.580 1.00 91.94 162 ILE A C 1
ATOM 1301 O O . ILE A 1 162 ? -10.823 6.146 0.947 1.00 91.94 162 ILE A O 1
ATOM 1305 N N . ILE A 1 163 ? -8.885 5.153 1.459 1.00 92.25 163 ILE A N 1
ATOM 1306 C CA . ILE A 1 163 ? -9.177 5.100 2.896 1.00 92.25 163 ILE A CA 1
ATOM 1307 C C . ILE A 1 163 ? -9.267 6.492 3.532 1.00 92.25 163 ILE A C 1
ATOM 1309 O O . ILE A 1 163 ? -10.086 6.692 4.426 1.00 92.25 163 ILE A O 1
ATOM 1313 N N . ARG A 1 164 ? -8.454 7.461 3.089 1.00 89.50 164 ARG A N 1
ATOM 1314 C CA . ARG A 1 164 ? -8.540 8.846 3.586 1.00 89.50 164 ARG A CA 1
ATOM 1315 C C . ARG A 1 164 ? -9.830 9.536 3.155 1.00 89.50 164 ARG A C 1
ATOM 1317 O O . ARG A 1 164 ? -10.386 10.276 3.953 1.00 89.50 164 ARG A O 1
ATOM 1324 N N . GLU A 1 165 ? -10.289 9.289 1.929 1.00 92.19 165 GLU A N 1
ATOM 1325 C CA . GLU A 1 165 ? -11.568 9.813 1.434 1.00 92.19 165 GLU A CA 1
ATOM 1326 C C . GLU A 1 165 ? -12.745 9.227 2.226 1.00 92.19 165 GLU A C 1
ATOM 1328 O O . GLU A 1 165 ? -13.661 9.953 2.596 1.00 92.19 165 GLU A O 1
ATOM 1333 N N . LEU A 1 166 ? -12.697 7.929 2.540 1.00 91.50 166 LEU A N 1
ATOM 1334 C CA . LEU A 1 166 ? -13.773 7.258 3.266 1.00 91.50 166 LEU A CA 1
ATOM 1335 C C . LEU A 1 166 ? -13.785 7.570 4.773 1.00 91.50 166 LEU A C 1
ATOM 1337 O O . LEU A 1 166 ? -14.847 7.626 5.391 1.00 91.50 166 LEU A O 1
ATOM 1341 N N . PHE A 1 167 ? -12.613 7.756 5.382 1.00 90.56 167 PHE A N 1
ATOM 1342 C CA . PHE A 1 167 ? -12.469 8.022 6.814 1.00 90.56 167 PHE A CA 1
ATOM 1343 C C . PHE A 1 167 ? -11.581 9.252 7.064 1.00 90.56 167 PHE A C 1
ATOM 1345 O O . PHE A 1 167 ? -10.454 9.096 7.554 1.00 90.56 167 PHE A O 1
ATOM 1352 N N . PRO A 1 168 ? -12.069 10.471 6.765 1.00 86.50 168 PRO A N 1
ATOM 1353 C CA . PRO A 1 168 ? -11.283 11.700 6.895 1.00 86.50 168 PRO A CA 1
ATOM 1354 C C . PRO A 1 168 ? -10.842 11.965 8.342 1.00 86.50 168 PRO A C 1
ATOM 1356 O O . PRO A 1 168 ? -9.701 12.358 8.580 1.00 86.50 168 PRO A O 1
ATOM 1359 N N . ASP A 1 169 ? -11.682 11.622 9.322 1.00 82.75 169 ASP A N 1
ATOM 1360 C CA . ASP A 1 169 ? -11.404 11.783 10.757 1.00 82.75 169 ASP A CA 1
ATOM 1361 C C . ASP A 1 169 ? -10.589 10.627 11.361 1.00 82.75 169 ASP A C 1
ATOM 1363 O O . ASP A 1 169 ? -10.682 10.316 12.552 1.00 82.75 169 ASP A O 1
ATOM 1367 N N . SER A 1 170 ? -9.794 9.928 10.544 1.00 79.12 170 SER A N 1
ATOM 1368 C CA . SER A 1 170 ? -8.983 8.813 11.026 1.00 79.12 170 SER A CA 1
ATOM 1369 C C . SER A 1 170 ? -8.081 9.241 12.181 1.00 79.12 170 SER A C 1
ATOM 1371 O O . SER A 1 170 ? -7.421 10.282 12.157 1.00 79.12 170 SER A O 1
ATOM 1373 N N . SER A 1 171 ? -7.915 8.347 13.158 1.00 66.62 171 SER A N 1
ATOM 1374 C CA . SER A 1 171 ? -6.976 8.526 14.266 1.00 66.62 171 SER A CA 1
ATOM 1375 C C . SER A 1 171 ? -5.489 8.476 13.847 1.00 66.62 171 SER A C 1
ATOM 1377 O O . SER A 1 171 ? -4.579 8.434 14.686 1.00 66.62 171 SER A O 1
ATOM 1379 N N . LYS A 1 172 ? -5.208 8.564 12.554 1.00 70.12 172 LYS A N 1
ATOM 1380 C CA . LYS A 1 172 ? -3.895 8.554 11.941 1.00 70.12 172 LYS A CA 1
ATOM 1381 C C . LYS A 1 172 ? -3.663 9.934 11.338 1.00 70.12 172 LYS A C 1
ATOM 1383 O O . LYS A 1 172 ? -4.136 10.228 10.248 1.00 70.12 172 LYS A O 1
ATOM 1388 N N . LYS A 1 173 ? -2.928 10.793 12.057 1.00 59.16 173 LYS A N 1
ATOM 1389 C CA . LYS A 1 173 ? -2.334 11.998 11.454 1.00 59.16 173 LYS A CA 1
ATOM 1390 C C . LYS A 1 173 ? -1.508 11.504 10.271 1.00 59.16 173 LYS A C 1
ATOM 1392 O O . LYS A 1 173 ? -0.669 10.626 10.478 1.00 59.16 173 LYS A O 1
ATOM 1397 N N . GLY A 1 174 ? -1.833 11.989 9.071 1.00 49.97 174 GLY A N 1
ATOM 1398 C CA . GLY A 1 174 ? -1.255 11.523 7.816 1.00 49.97 174 GLY A CA 1
ATOM 1399 C C . GLY A 1 174 ? 0.244 11.311 7.963 1.00 49.97 174 GLY A C 1
ATOM 1400 O O . GLY A 1 174 ? 0.948 12.166 8.505 1.00 49.97 174 GLY A O 1
ATOM 1401 N N . CYS A 1 175 ? 0.713 10.135 7.540 1.00 42.22 175 CYS A N 1
ATOM 1402 C CA . CYS A 1 175 ? 2.132 9.912 7.335 1.00 42.22 175 CYS A CA 1
ATOM 1403 C C . CYS A 1 175 ? 2.621 11.107 6.519 1.00 42.22 175 CYS A C 1
ATOM 1405 O O . CYS A 1 175 ? 2.029 11.356 5.468 1.00 42.22 175 CYS A O 1
ATOM 1407 N N . ARG A 1 176 ? 3.594 11.866 7.061 1.00 41.91 176 ARG A N 1
ATOM 1408 C CA . ARG A 1 176 ? 4.321 12.936 6.363 1.00 41.91 176 ARG A CA 1
ATOM 1409 C C . ARG A 1 176 ? 4.300 12.591 4.887 1.00 41.91 176 ARG A C 1
ATOM 1411 O O . ARG A 1 176 ? 4.870 11.562 4.512 1.00 41.91 176 ARG A O 1
ATOM 1418 N N . GLU A 1 177 ? 3.584 13.387 4.097 1.00 39.97 177 GLU A N 1
ATOM 1419 C CA . GLU A 1 177 ? 3.801 13.386 2.667 1.00 39.97 177 GLU A CA 1
ATOM 1420 C C . GLU A 1 177 ? 5.315 13.385 2.506 1.00 39.97 177 GLU A C 1
ATOM 1422 O O . GLU A 1 177 ? 6.003 14.260 3.037 1.00 39.97 177 GLU A O 1
ATOM 1427 N N . GLN A 1 178 ? 5.852 12.358 1.856 1.00 43.97 178 GLN A N 1
ATOM 1428 C CA . GLN A 1 178 ? 7.206 12.404 1.333 1.00 43.97 178 GLN A CA 1
ATOM 1429 C C . GLN A 1 178 ? 7.191 13.416 0.172 1.00 43.97 178 GLN A C 1
ATOM 1431 O O . GLN A 1 178 ? 7.466 13.077 -0.972 1.00 43.97 178 GLN A O 1
ATOM 1436 N N . GLN A 1 179 ? 6.764 14.654 0.451 1.00 39.19 179 GLN A N 1
ATOM 1437 C CA . GLN A 1 179 ? 7.105 15.826 -0.324 1.00 39.19 179 GLN A CA 1
ATOM 1438 C C . GLN A 1 179 ? 8.625 15.890 -0.272 1.00 39.19 179 GLN A C 1
ATOM 1440 O O . GLN A 1 179 ? 9.235 15.725 0.790 1.00 39.19 179 GLN A O 1
ATOM 1445 N N . GLY A 1 180 ? 9.209 15.958 -1.463 1.00 38.53 180 GLY A N 1
ATOM 1446 C CA . GLY A 1 180 ? 10.609 15.679 -1.702 1.00 38.53 180 GLY A CA 1
ATOM 1447 C C . GLY A 1 180 ? 11.523 16.365 -0.699 1.00 38.53 180 GLY A C 1
ATOM 1448 O O . GLY A 1 180 ? 11.418 17.561 -0.438 1.00 38.53 180 GLY A O 1
ATOM 1449 N N . ARG A 1 181 ? 12.506 15.609 -0.209 1.00 36.81 181 ARG A N 1
ATOM 1450 C CA . ARG A 1 181 ? 13.800 16.209 0.101 1.00 36.81 181 ARG A CA 1
ATOM 1451 C C . ARG A 1 181 ? 14.394 16.684 -1.227 1.00 36.81 181 ARG A C 1
ATOM 1453 O O . ARG A 1 181 ? 15.211 15.989 -1.821 1.00 36.81 181 ARG A O 1
ATOM 1460 N N . GLY A 1 182 ? 13.929 17.836 -1.708 1.00 39.06 182 GLY A N 1
ATOM 1461 C CA . GLY A 1 182 ? 14.719 18.678 -2.589 1.00 39.06 182 GLY A CA 1
ATOM 1462 C C . GLY A 1 182 ? 15.951 19.068 -1.790 1.00 39.06 182 GLY A C 1
ATOM 1463 O O . GLY A 1 182 ? 15.858 19.836 -0.837 1.00 39.06 182 GLY A O 1
ATOM 1464 N N . LYS A 1 183 ? 17.075 18.424 -2.095 1.00 41.00 183 LYS A N 1
ATOM 1465 C CA . LYS A 1 183 ? 18.383 18.952 -1.733 1.00 41.00 183 LYS A CA 1
ATOM 1466 C C . LYS A 1 183 ? 18.600 20.144 -2.666 1.00 41.00 183 LYS A C 1
ATOM 1468 O O . LYS A 1 183 ? 18.748 19.932 -3.867 1.00 41.00 183 LYS A O 1
ATOM 1473 N N . SER A 1 184 ? 18.487 21.352 -2.125 1.00 40.53 184 SER A N 1
ATOM 1474 C CA . SER A 1 184 ? 19.137 22.540 -2.684 1.00 40.53 184 SER A CA 1
ATOM 1475 C C . SER A 1 184 ? 20.578 22.580 -2.206 1.00 40.53 184 SER A C 1
ATOM 1477 O O . SER A 1 184 ? 20.818 22.094 -1.074 1.00 40.53 184 SER A O 1
#